Protein AF-A0A843GHA7-F1 (afdb_monomer)

Foldseek 3Di:
DQDLLLQVCVDPVVVVLLVVDDDPVQQPDFDVQLQVLQVPQPLADPVPVQLRDRGLLSLLVNLLVLLVCVVPPPPDDPNPVSSSLPSSCRSSNSNSLVVNVVVCPVPHDPPDPSNVSSVVSSVVSSVVNLVSDDPVVSVVSVVVVVVSVCPDDFAQVVVCVVVCVVVVDPPVNFDDDPRGTDDD

pLDDT: mean 89.92, std 9.17, range [53.03, 98.06]

Solvent-accessible surface area (backbone atoms only — not comparable to full-atom values): 10528 Å² total; per-residue (Å²): 133,78,60,59,26,65,67,38,40,85,37,74,65,21,51,50,54,49,67,69,50,80,60,83,69,58,39,74,35,78,37,67,68,60,34,50,54,40,70,70,25,79,71,36,49,74,88,51,62,93,61,56,41,50,25,44,53,45,43,24,52,44,58,55,47,52,46,51,38,66,74,71,40,91,82,56,59,71,33,49,56,30,36,82,69,40,74,88,40,29,66,61,49,29,40,12,49,51,54,41,51,51,53,46,60,74,76,46,58,91,86,36,73,66,53,49,50,52,54,53,40,51,53,54,50,38,52,56,43,54,69,70,41,57,71,68,59,40,50,52,44,49,54,50,54,48,51,75,70,43,87,50,103,49,44,51,53,72,79,44,44,68,50,38,72,67,65,82,40,56,75,86,78,52,50,71,56,99,61,20,43,63,87,130

Radius of gyration: 17.88 Å; Cα contacts (8 Å, |Δi|>4): 182; chains: 1; bounding box: 46×34×44 Å

Structure (mmCIF, N/CA/C/O backbone):
data_AF-A0A843GHA7-F1
#
_entry.id   AF-A0A843GHA7-F1
#
loop_
_atom_site.group_PDB
_atom_site.id
_atom_site.type_symbol
_atom_site.label_atom_id
_atom_site.label_alt_id
_atom_site.label_comp_id
_atom_site.label_asym_id
_atom_site.label_entity_id
_atom_site.label_seq_id
_atom_site.pdbx_PDB_ins_code
_atom_site.Cartn_x
_atom_site.Cartn_y
_atom_site.Cartn_z
_atom_site.occupancy
_atom_site.B_iso_or_equiv
_atom_site.auth_seq_id
_atom_site.auth_comp_id
_atom_site.auth_asym_id
_atom_site.auth_atom_id
_atom_site.pdbx_PDB_model_num
ATOM 1 N N . MET A 1 1 ? -12.492 6.639 -11.345 1.00 78.00 1 MET A N 1
ATOM 2 C CA . MET A 1 1 ? -12.959 6.162 -10.033 1.00 78.00 1 MET A CA 1
ATOM 3 C C . MET A 1 1 ? -11.843 5.309 -9.486 1.00 78.00 1 MET A C 1
ATOM 5 O O . MET A 1 1 ? -11.378 4.432 -10.205 1.00 78.00 1 MET A O 1
ATOM 9 N N . VAL A 1 2 ? -11.344 5.650 -8.306 1.00 88.81 2 VAL A N 1
ATOM 10 C CA . VAL A 1 2 ? -10.219 4.943 -7.693 1.00 88.81 2 VAL A CA 1
ATOM 11 C C . VAL A 1 2 ? -10.746 3.643 -7.106 1.00 88.81 2 VAL A C 1
ATOM 13 O O . VAL A 1 2 ? -11.749 3.659 -6.402 1.00 88.81 2 VAL A O 1
ATOM 16 N N . LEU A 1 3 ? -10.085 2.531 -7.414 1.00 93.25 3 LEU A N 1
ATOM 17 C CA . LEU A 1 3 ? -10.473 1.210 -6.925 1.00 93.25 3 LEU A CA 1
ATOM 18 C C . LEU A 1 3 ? -10.292 1.131 -5.401 1.00 93.25 3 LEU A C 1
ATOM 20 O O . LEU A 1 3 ? -9.283 1.605 -4.870 1.00 93.25 3 LEU A O 1
ATOM 24 N N . VAL A 1 4 ? -11.213 0.475 -4.695 1.00 94.50 4 VAL A N 1
ATOM 25 C CA . VAL A 1 4 ? -11.127 0.224 -3.245 1.00 94.50 4 VAL A CA 1
ATOM 26 C C . VAL A 1 4 ? -9.816 -0.472 -2.879 1.00 94.50 4 VAL A C 1
ATOM 28 O O . VAL A 1 4 ? -9.195 -0.154 -1.857 1.00 94.50 4 VAL A O 1
ATOM 31 N N . SER A 1 5 ? -9.342 -1.387 -3.727 1.00 95.94 5 SER A N 1
ATOM 32 C CA . SER A 1 5 ? -8.086 -2.116 -3.550 1.00 95.94 5 SER A CA 1
ATOM 33 C C . SER A 1 5 ? -6.845 -1.221 -3.510 1.00 95.94 5 SER A C 1
ATOM 35 O O . SER A 1 5 ? -5.823 -1.634 -2.959 1.00 95.94 5 SER A O 1
ATOM 37 N N . TYR A 1 6 ? -6.936 0.023 -3.996 1.00 96.94 6 TYR A N 1
ATOM 38 C CA . TYR A 1 6 ? -5.866 1.015 -3.883 1.00 96.94 6 TYR A CA 1
ATOM 39 C C . TYR A 1 6 ? -5.543 1.354 -2.423 1.00 96.94 6 TYR A C 1
ATOM 41 O O . TYR A 1 6 ? -4.380 1.561 -2.071 1.00 96.94 6 TYR A O 1
ATOM 49 N N . LEU A 1 7 ? -6.550 1.381 -1.547 1.00 96.12 7 LEU A N 1
ATOM 50 C CA . LEU A 1 7 ? -6.362 1.596 -0.109 1.00 96.12 7 LEU A CA 1
ATOM 51 C C . LEU A 1 7 ? -6.469 0.289 0.677 1.00 96.12 7 LEU A C 1
ATOM 53 O O . LEU A 1 7 ? -5.671 0.032 1.578 1.00 96.12 7 LEU A O 1
ATOM 57 N N . ASN A 1 8 ? -7.437 -0.554 0.327 1.00 95.00 8 ASN A N 1
ATOM 58 C CA . ASN A 1 8 ? -7.705 -1.812 1.002 1.00 95.00 8 ASN A CA 1
ATOM 59 C C . ASN A 1 8 ? -7.453 -3.001 0.064 1.00 95.00 8 ASN A C 1
ATOM 61 O O . ASN A 1 8 ? -8.407 -3.558 -0.489 1.00 95.00 8 ASN A O 1
ATOM 65 N N . PRO A 1 9 ? -6.198 -3.465 -0.083 1.00 95.75 9 PRO A N 1
ATOM 66 C CA . PRO A 1 9 ? -5.898 -4.616 -0.930 1.00 95.75 9 PRO A CA 1
ATOM 67 C C . PRO A 1 9 ? -6.576 -5.907 -0.438 1.00 95.75 9 PRO A C 1
ATOM 69 O O . PRO A 1 9 ? -6.706 -6.849 -1.206 1.00 95.75 9 PRO A O 1
ATOM 72 N N . LEU A 1 10 ? -7.058 -5.968 0.810 1.00 94.00 10 LEU A N 1
ATOM 73 C CA . LEU A 1 10 ? -7.781 -7.123 1.364 1.00 94.00 10 LEU A CA 1
ATOM 74 C C . LEU A 1 10 ? -9.288 -7.135 1.037 1.00 94.00 10 LEU A C 1
ATOM 76 O O . LEU A 1 10 ? -9.986 -8.082 1.419 1.00 94.00 10 LEU A O 1
ATOM 80 N N . SER A 1 11 ? -9.790 -6.097 0.361 1.00 93.44 11 SER A N 1
ATOM 81 C CA . SER A 1 11 ? -11.184 -5.972 -0.078 1.00 93.44 11 SER A CA 1
ATOM 82 C C . SER A 1 11 ? -11.618 -7.118 -0.996 1.00 93.44 11 SER A C 1
ATOM 84 O O . SER A 1 11 ? -10.802 -7.878 -1.529 1.00 93.44 11 SER A O 1
ATOM 86 N N . GLN A 1 12 ? -12.930 -7.262 -1.207 1.00 91.94 12 GLN A N 1
ATOM 87 C CA . GLN A 1 12 ? -13.436 -8.265 -2.144 1.00 91.94 12 GLN A CA 1
ATOM 88 C C . GLN A 1 12 ? -12.929 -8.018 -3.571 1.00 91.94 12 GLN A C 1
ATOM 90 O O . GLN A 1 12 ? -12.580 -8.979 -4.259 1.00 91.94 12 GLN A O 1
ATOM 95 N N . GLU A 1 13 ? -12.839 -6.752 -3.977 1.00 93.62 13 GLU A N 1
ATOM 96 C CA . GLU A 1 13 ? -12.211 -6.325 -5.225 1.00 93.62 13 GLU A CA 1
ATOM 97 C C . GLU A 1 13 ? -10.744 -6.764 -5.291 1.00 93.62 13 GLU A C 1
ATOM 99 O O . GLU A 1 13 ? -10.358 -7.471 -6.221 1.00 93.62 13 GLU A O 1
ATOM 104 N N . GLY A 1 14 ? -9.949 -6.468 -4.257 1.00 94.94 14 GLY A N 1
ATOM 105 C CA . GLY A 1 14 ? -8.541 -6.857 -4.219 1.00 94.94 14 GLY A CA 1
ATOM 106 C C . GLY A 1 14 ? -8.337 -8.372 -4.303 1.00 94.94 14 GLY A C 1
ATOM 107 O O . GLY A 1 14 ? -7.478 -8.859 -5.039 1.00 94.94 14 GLY A O 1
ATOM 108 N N . ARG A 1 15 ? -9.198 -9.154 -3.640 1.00 93.81 15 ARG A N 1
ATOM 109 C CA . ARG A 1 15 ? -9.206 -10.620 -3.772 1.00 93.81 15 ARG A CA 1
ATOM 110 C C . ARG A 1 15 ? -9.543 -11.086 -5.187 1.00 93.81 15 ARG A C 1
ATOM 112 O O . ARG A 1 15 ? -9.032 -12.120 -5.609 1.00 93.81 15 ARG A O 1
ATOM 119 N N . ASN A 1 16 ? -10.414 -10.379 -5.903 1.00 94.62 16 ASN A N 1
ATOM 120 C CA . ASN A 1 16 ? -10.754 -10.715 -7.284 1.00 94.62 16 ASN A CA 1
ATOM 121 C C . ASN A 1 16 ? -9.590 -10.416 -8.236 1.00 94.62 16 ASN A C 1
ATOM 123 O O . ASN A 1 16 ? -9.308 -11.258 -9.083 1.00 94.62 16 ASN A O 1
ATOM 127 N N . ILE A 1 17 ? -8.868 -9.308 -8.032 1.00 95.00 17 ILE A N 1
ATOM 128 C CA . ILE A 1 17 ? -7.633 -8.989 -8.769 1.00 95.00 17 ILE A CA 1
ATOM 129 C C . ILE A 1 17 ? -6.621 -10.130 -8.614 1.00 95.00 17 ILE A C 1
ATOM 131 O O . ILE A 1 17 ? -6.146 -10.679 -9.604 1.00 95.00 17 ILE A O 1
ATOM 135 N N . VAL A 1 18 ? -6.350 -10.568 -7.378 1.00 93.12 18 VAL A N 1
ATOM 136 C CA . VAL A 1 18 ? -5.388 -11.660 -7.136 1.00 93.12 18 VAL A CA 1
ATOM 137 C C . VAL A 1 18 ? -5.840 -12.992 -7.733 1.00 93.12 18 VAL A C 1
ATOM 139 O O . VAL A 1 18 ? -5.006 -13.752 -8.204 1.00 93.12 18 VAL A O 1
ATOM 142 N N . ARG A 1 19 ? -7.144 -13.292 -7.744 1.00 90.81 19 ARG A N 1
ATOM 143 C CA . ARG A 1 19 ? -7.676 -14.500 -8.406 1.00 90.81 19 ARG A CA 1
ATOM 144 C C . ARG A 1 19 ? -7.572 -14.448 -9.928 1.00 90.81 19 ARG A C 1
ATOM 146 O O . ARG A 1 19 ? -7.590 -15.503 -10.551 1.00 90.81 19 ARG A O 1
ATOM 153 N N . GLY A 1 20 ? -7.560 -13.246 -10.503 1.00 87.56 20 GLY A N 1
ATOM 154 C CA . GLY A 1 20 ? -7.351 -13.035 -11.932 1.00 87.56 20 GLY A CA 1
ATOM 155 C C . GLY A 1 20 ? -5.903 -13.273 -12.355 1.00 87.56 20 GLY A C 1
ATOM 156 O O . GLY A 1 20 ? -5.662 -13.565 -13.523 1.00 87.56 20 GLY A O 1
ATOM 157 N N . LEU A 1 21 ? -4.960 -13.201 -11.409 1.00 81.88 21 LEU A N 1
ATOM 158 C CA . LEU A 1 21 ? -3.583 -13.616 -11.630 1.00 81.88 21 LEU A CA 1
ATOM 159 C C . LEU A 1 21 ? -3.545 -15.131 -11.871 1.00 81.88 21 LEU A C 1
ATOM 161 O O . LEU A 1 21 ? -4.158 -15.889 -11.117 1.00 81.88 21 LEU A O 1
ATOM 165 N N . GLY A 1 22 ? -2.851 -15.566 -12.922 1.00 74.94 22 GLY A N 1
ATOM 166 C CA . GLY A 1 22 ? -2.756 -16.972 -13.285 1.00 74.94 22 GLY A CA 1
ATOM 167 C C . GLY A 1 22 ? -1.821 -17.750 -12.358 1.00 74.94 22 GLY A C 1
ATOM 168 O O . GLY A 1 22 ? -2.107 -17.977 -11.180 1.00 74.94 22 GLY A O 1
ATOM 169 N N . GLY A 1 23 ? -0.714 -18.240 -12.914 1.00 80.75 23 GLY A N 1
ATOM 170 C CA . GLY A 1 23 ? 0.267 -19.051 -12.188 1.00 80.75 23 GLY A CA 1
ATOM 171 C C . GLY A 1 23 ? 1.210 -18.244 -11.289 1.00 80.75 23 GLY A C 1
ATOM 172 O O . GLY A 1 23 ? 1.427 -17.049 -11.480 1.00 80.75 23 GLY A O 1
ATOM 173 N N . LEU A 1 24 ? 1.857 -18.920 -10.332 1.00 82.00 24 LEU A N 1
ATOM 174 C CA . LEU A 1 24 ? 2.938 -18.324 -9.529 1.00 82.00 24 LEU A CA 1
ATOM 175 C C . LEU A 1 24 ? 4.183 -18.023 -10.369 1.00 82.00 24 LEU A C 1
ATOM 177 O O . LEU A 1 24 ? 5.043 -17.270 -9.944 1.00 82.00 24 LEU A O 1
ATOM 181 N N . GLU A 1 25 ? 4.311 -18.611 -11.547 1.00 85.00 25 GLU A N 1
ATOM 182 C CA . GLU A 1 25 ? 5.410 -18.390 -12.479 1.00 85.00 25 GLU A CA 1
ATOM 183 C C . GLU A 1 25 ? 5.336 -16.990 -13.109 1.00 85.00 25 GLU A C 1
ATOM 185 O O . GLU A 1 25 ? 6.360 -16.381 -13.425 1.00 85.00 25 GLU A O 1
ATOM 190 N N . GLU A 1 26 ? 4.125 -16.442 -13.231 1.00 86.56 26 GLU A N 1
ATOM 191 C CA . GLU A 1 26 ? 3.871 -15.134 -13.837 1.00 86.56 26 GLU A CA 1
ATOM 192 C C . GLU A 1 26 ? 4.423 -13.988 -12.977 1.00 86.56 26 GLU A C 1
ATOM 194 O O . GLU A 1 26 ? 4.823 -12.961 -13.515 1.00 86.56 26 GLU A O 1
ATOM 199 N N . ILE A 1 27 ? 4.549 -14.166 -11.653 1.00 92.44 27 ILE A N 1
ATOM 200 C CA . ILE A 1 27 ? 5.034 -13.099 -10.754 1.00 92.44 27 ILE A CA 1
ATOM 201 C C . ILE A 1 27 ? 6.517 -12.763 -10.944 1.00 92.44 27 ILE A C 1
ATOM 203 O O . ILE A 1 27 ? 6.949 -11.683 -10.542 1.00 92.44 27 ILE A O 1
ATOM 207 N N . TYR A 1 28 ? 7.284 -13.692 -11.522 1.00 94.44 28 TYR A N 1
ATOM 208 C CA . TYR A 1 28 ? 8.706 -13.536 -11.843 1.00 94.44 28 TYR A CA 1
ATOM 209 C C . TYR A 1 28 ? 8.940 -13.134 -13.300 1.00 94.44 28 TYR A C 1
ATOM 211 O O . TYR A 1 28 ? 10.082 -12.917 -13.699 1.00 94.44 28 TYR A O 1
ATOM 219 N N . SER A 1 29 ? 7.882 -13.090 -14.107 1.00 93.81 29 SER A N 1
ATOM 220 C CA . SER A 1 29 ? 7.979 -12.701 -15.507 1.00 93.81 29 SER A CA 1
ATOM 221 C C . SER A 1 29 ? 7.997 -11.179 -15.620 1.00 93.81 29 SER A C 1
ATOM 223 O O . SER A 1 29 ? 7.335 -10.485 -14.843 1.00 93.81 29 SER A O 1
ATOM 225 N N . GLN A 1 30 ? 8.759 -10.670 -16.589 1.00 95.44 30 GLN A N 1
ATOM 226 C CA . GLN A 1 30 ? 8.750 -9.250 -16.927 1.00 95.44 30 GLN A CA 1
ATOM 227 C C . GLN A 1 30 ? 7.328 -8.822 -17.301 1.00 95.44 30 GLN A C 1
ATOM 229 O O . GLN A 1 30 ? 6.635 -9.529 -18.038 1.00 95.44 30 GLN A O 1
ATOM 234 N N . ASN A 1 31 ? 6.902 -7.676 -16.777 1.00 95.00 31 ASN A N 1
ATOM 235 C CA . ASN A 1 31 ? 5.571 -7.139 -16.992 1.00 95.00 31 ASN A CA 1
ATOM 236 C C . ASN A 1 31 ? 5.661 -5.745 -17.626 1.00 95.00 31 ASN A C 1
ATOM 238 O O . ASN A 1 31 ? 5.887 -4.748 -16.941 1.00 95.00 31 ASN A O 1
ATOM 242 N N . ASP A 1 32 ? 5.491 -5.694 -18.946 1.00 95.44 32 ASP A N 1
ATOM 243 C CA . ASP A 1 32 ? 5.651 -4.462 -19.723 1.00 95.44 32 ASP A CA 1
ATOM 244 C C . ASP A 1 32 ? 4.601 -3.400 -19.359 1.00 95.44 32 ASP A C 1
ATOM 246 O O . ASP A 1 32 ? 4.926 -2.216 -19.313 1.00 95.44 32 ASP A O 1
ATOM 250 N N . ASP A 1 33 ? 3.375 -3.811 -19.023 1.00 95.94 33 ASP A N 1
ATOM 251 C CA . ASP A 1 33 ? 2.298 -2.896 -18.623 1.00 95.94 33 ASP A CA 1
ATOM 252 C C . ASP A 1 33 ? 2.593 -2.239 -17.261 1.00 95.94 33 ASP A C 1
ATOM 254 O O . ASP A 1 33 ? 2.424 -1.029 -17.088 1.00 95.94 33 ASP A O 1
ATOM 258 N N . LEU A 1 34 ? 3.101 -3.012 -16.293 1.00 96.75 34 LEU A N 1
ATOM 259 C CA . LEU A 1 34 ? 3.608 -2.490 -15.020 1.00 96.75 34 LEU A CA 1
ATOM 260 C C . LEU A 1 34 ? 4.727 -1.471 -15.263 1.00 96.75 34 LEU A C 1
ATOM 262 O O . LEU A 1 34 ? 4.711 -0.377 -14.692 1.00 96.75 34 LEU A O 1
ATOM 266 N N . MET A 1 35 ? 5.700 -1.829 -16.101 1.00 96.31 35 MET A N 1
ATOM 267 C CA . MET A 1 35 ? 6.829 -0.956 -16.413 1.00 96.31 35 MET A CA 1
ATOM 268 C C . MET A 1 35 ? 6.365 0.341 -17.082 1.00 96.31 35 MET A C 1
ATOM 270 O O . MET A 1 35 ? 6.843 1.416 -16.714 1.00 96.31 35 MET A O 1
ATOM 274 N N . ASP A 1 36 ? 5.407 0.264 -18.006 1.00 96.88 36 ASP A N 1
ATOM 275 C CA . ASP A 1 36 ? 4.829 1.425 -18.680 1.00 96.88 36 ASP A CA 1
ATOM 276 C C . ASP A 1 36 ? 4.174 2.392 -17.682 1.00 96.88 36 ASP A C 1
ATOM 278 O O . ASP A 1 36 ? 4.477 3.589 -17.688 1.00 96.88 36 ASP A O 1
ATOM 282 N N . ILE A 1 37 ? 3.371 1.872 -16.746 1.00 97.44 37 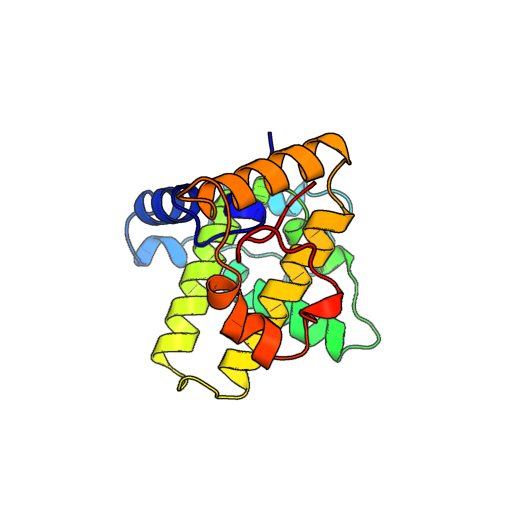ILE A N 1
ATOM 283 C CA . ILE A 1 37 ? 2.752 2.674 -15.678 1.00 97.44 37 ILE A CA 1
ATOM 284 C C . ILE A 1 37 ? 3.818 3.352 -14.813 1.00 97.44 37 ILE A C 1
ATOM 286 O O . ILE A 1 37 ? 3.695 4.537 -14.479 1.00 97.44 37 ILE A O 1
ATOM 290 N N . VAL A 1 38 ? 4.869 2.622 -14.432 1.00 96.75 38 VAL A N 1
ATOM 291 C CA . VAL A 1 38 ? 5.953 3.162 -13.604 1.00 96.75 38 VAL A CA 1
ATOM 292 C C . VAL A 1 38 ? 6.672 4.295 -14.333 1.00 96.75 38 VAL A C 1
ATOM 294 O O . VAL A 1 38 ? 6.784 5.392 -13.786 1.00 96.75 38 VAL A O 1
ATOM 297 N N . ILE A 1 39 ? 7.120 4.062 -15.567 1.00 94.81 39 ILE A N 1
ATOM 298 C CA . ILE A 1 39 ? 7.923 5.015 -16.347 1.00 94.81 39 ILE A CA 1
ATOM 299 C C . ILE A 1 39 ? 7.135 6.294 -16.651 1.00 94.81 39 ILE A C 1
ATOM 301 O O . ILE A 1 39 ? 7.704 7.387 -16.625 1.00 94.81 39 ILE A O 1
ATOM 305 N N . HIS A 1 40 ? 5.828 6.177 -16.889 1.00 95.88 40 HIS A N 1
ATOM 306 C CA . HIS A 1 40 ? 4.960 7.317 -17.182 1.00 95.88 40 HIS A CA 1
ATOM 307 C C . HIS A 1 40 ? 4.332 7.959 -15.937 1.00 95.88 40 HIS A C 1
ATOM 309 O O . HIS A 1 40 ? 3.587 8.937 -16.052 1.00 95.88 40 HIS A O 1
ATOM 315 N N . THR A 1 41 ? 4.650 7.476 -14.730 1.00 96.88 41 THR A N 1
ATOM 316 C CA . THR A 1 41 ? 4.194 8.123 -13.499 1.00 96.88 41 THR A CA 1
ATOM 317 C C . THR A 1 41 ? 4.823 9.510 -13.344 1.00 96.88 41 THR A C 1
ATOM 319 O O . THR A 1 41 ? 6.037 9.703 -13.435 1.00 96.88 41 THR A O 1
ATOM 322 N N . ASN A 1 42 ? 3.989 10.504 -13.031 1.00 93.75 42 ASN A N 1
ATOM 323 C CA . ASN A 1 42 ? 4.440 11.873 -12.816 1.00 93.75 42 ASN A CA 1
ATOM 324 C C . ASN A 1 42 ? 5.504 11.958 -11.706 1.00 93.75 42 ASN A C 1
ATOM 326 O O . ASN A 1 42 ? 5.287 11.501 -10.584 1.00 93.75 42 ASN A O 1
ATOM 330 N N . ARG A 1 43 ? 6.623 12.624 -12.017 1.00 92.94 43 ARG A N 1
ATOM 331 C CA . ARG A 1 43 ? 7.797 12.801 -11.143 1.00 92.94 43 ARG A CA 1
ATOM 332 C C . ARG A 1 43 ? 8.521 11.508 -10.769 1.00 92.94 43 ARG A C 1
ATOM 334 O O . ARG A 1 43 ? 9.349 11.562 -9.868 1.00 92.94 43 ARG A O 1
ATOM 341 N N . GLN A 1 44 ? 8.263 10.385 -11.436 1.00 95.06 44 GLN A N 1
ATOM 342 C CA . GLN A 1 44 ? 9.029 9.168 -11.198 1.00 95.06 44 GLN A CA 1
ATOM 343 C C . GLN A 1 44 ? 10.494 9.347 -11.619 1.00 95.06 44 GLN A C 1
ATOM 345 O O . GLN A 1 44 ? 10.790 9.785 -12.733 1.00 95.06 44 GLN A O 1
ATOM 350 N N . THR A 1 45 ? 11.428 8.974 -10.743 1.00 91.81 45 THR A N 1
ATOM 351 C CA . THR A 1 45 ? 12.840 8.838 -11.115 1.00 91.81 45 THR A CA 1
ATOM 352 C C . THR A 1 45 ? 13.022 7.552 -11.923 1.00 91.81 45 THR A C 1
ATOM 354 O O . THR A 1 45 ? 12.804 6.462 -11.401 1.00 91.81 45 THR A O 1
ATOM 357 N N . ILE A 1 46 ? 13.467 7.666 -13.177 1.00 87.12 46 ILE A N 1
ATOM 358 C CA . ILE A 1 46 ? 13.775 6.511 -14.050 1.00 87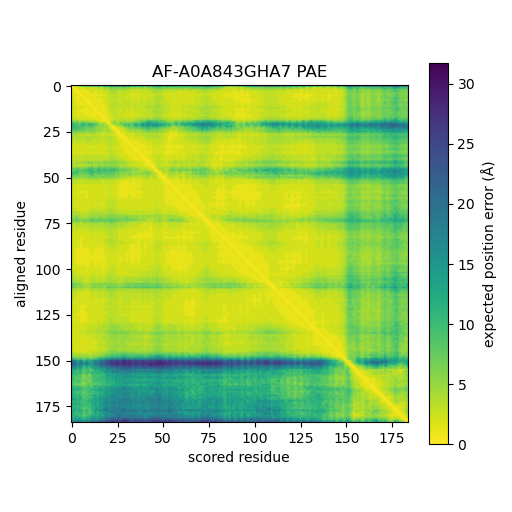.12 46 ILE A CA 1
ATOM 359 C C . ILE A 1 46 ? 15.279 6.215 -14.161 1.00 87.12 46 ILE A C 1
ATOM 361 O O . ILE A 1 46 ? 15.686 5.166 -14.651 1.00 87.12 46 ILE A O 1
ATOM 365 N N . SER A 1 47 ? 16.134 7.137 -13.712 1.00 86.06 47 SER A N 1
ATOM 366 C CA . SER A 1 47 ? 17.591 6.966 -13.769 1.00 86.06 47 SER A CA 1
ATOM 367 C C . SER A 1 47 ? 18.119 5.957 -12.747 1.00 86.06 47 SER A C 1
ATOM 369 O O . SER A 1 47 ? 19.216 5.437 -12.923 1.00 86.06 47 SER A O 1
ATOM 371 N N . ASN A 1 48 ? 17.360 5.693 -11.682 1.00 84.44 48 ASN A N 1
ATOM 372 C CA . ASN A 1 48 ? 17.693 4.699 -10.671 1.00 84.44 48 ASN A CA 1
ATOM 373 C C . ASN A 1 48 ? 16.991 3.375 -11.009 1.00 84.44 48 ASN A C 1
ATOM 375 O O . ASN A 1 48 ? 15.830 3.183 -10.667 1.00 84.44 48 ASN A O 1
ATOM 379 N N . GLN A 1 49 ? 17.682 2.471 -11.702 1.00 83.12 49 GLN A N 1
ATOM 380 C CA . GLN A 1 49 ? 17.100 1.194 -12.139 1.00 83.12 49 GLN A CA 1
ATOM 381 C C . GLN A 1 49 ? 16.836 0.224 -10.973 1.00 83.12 49 GLN A C 1
ATOM 383 O O . GLN A 1 49 ? 16.002 -0.659 -11.098 1.00 83.12 49 GLN A O 1
ATOM 388 N N . GLU A 1 50 ? 17.465 0.408 -9.804 1.00 85.12 50 GLU A N 1
ATOM 389 C CA . GLU A 1 50 ? 17.274 -0.493 -8.650 1.00 85.12 50 GLU A CA 1
ATOM 390 C C . GLU A 1 50 ? 15.879 -0.403 -8.003 1.00 85.12 50 GLU A C 1
ATOM 392 O O . GLU A 1 50 ? 15.499 -1.274 -7.211 1.00 85.12 50 GLU A O 1
ATOM 397 N N . VAL A 1 51 ? 15.143 0.673 -8.297 1.00 88.25 51 VAL A N 1
ATOM 398 C CA . VAL A 1 51 ? 13.814 0.976 -7.738 1.00 88.25 51 VAL A CA 1
ATOM 399 C C . VAL A 1 51 ? 12.700 0.917 -8.782 1.00 88.25 51 VAL A C 1
ATOM 401 O O . VAL A 1 51 ? 11.532 1.063 -8.420 1.00 88.25 51 VAL A O 1
ATOM 404 N N . VAL A 1 52 ? 13.040 0.694 -10.055 1.00 93.38 52 VAL A N 1
ATOM 405 C CA . VAL A 1 52 ? 12.075 0.476 -11.137 1.00 93.38 52 VAL A CA 1
ATOM 406 C C . VAL A 1 52 ? 11.758 -1.023 -11.170 1.00 93.38 52 VAL A C 1
ATOM 408 O O . VAL A 1 52 ? 12.653 -1.815 -11.447 1.00 93.38 52 VAL A O 1
ATOM 411 N N . PRO A 1 53 ? 10.532 -1.449 -10.819 1.00 96.44 53 PRO A N 1
ATOM 412 C CA . PRO A 1 53 ? 10.185 -2.861 -10.819 1.00 96.44 53 PRO A CA 1
ATOM 413 C C . PRO A 1 53 ? 9.921 -3.355 -12.245 1.00 96.44 53 PRO A C 1
ATOM 415 O O . PRO A 1 53 ? 9.120 -2.764 -12.966 1.00 96.44 53 PRO A O 1
ATOM 418 N N . GLU A 1 54 ? 10.560 -4.461 -12.622 1.00 96.12 54 GLU A N 1
ATOM 419 C CA . GLU A 1 54 ? 10.303 -5.158 -13.892 1.00 96.12 54 GLU A CA 1
ATOM 420 C C . GLU A 1 54 ? 9.293 -6.299 -13.708 1.00 96.12 54 GLU A C 1
ATOM 422 O O . GLU A 1 54 ? 8.579 -6.675 -14.637 1.00 96.12 54 GLU A O 1
ATOM 427 N N . THR A 1 55 ? 9.205 -6.837 -12.488 1.00 96.81 55 THR A N 1
ATOM 428 C CA . THR A 1 55 ? 8.317 -7.944 -12.121 1.00 96.81 55 THR A CA 1
ATOM 429 C C . THR A 1 55 ? 7.420 -7.587 -10.932 1.00 96.81 55 THR A C 1
ATOM 431 O O . THR A 1 55 ? 7.680 -6.651 -10.166 1.00 96.81 55 THR A O 1
ATOM 434 N N . LEU A 1 56 ? 6.366 -8.380 -10.711 1.00 96.81 56 LEU A N 1
ATOM 435 C CA . LEU A 1 56 ? 5.506 -8.244 -9.526 1.00 96.81 56 LEU A CA 1
ATOM 436 C C . LEU A 1 56 ? 6.266 -8.516 -8.218 1.00 96.81 56 LEU A C 1
ATOM 438 O O . LEU A 1 56 ? 5.943 -7.937 -7.177 1.00 96.81 56 LEU A O 1
ATOM 442 N N . VAL A 1 57 ? 7.288 -9.374 -8.261 1.00 96.56 57 VAL A N 1
ATOM 443 C CA . VAL A 1 57 ? 8.177 -9.628 -7.119 1.00 96.56 57 VAL A CA 1
ATOM 444 C C . VAL A 1 57 ? 9.033 -8.408 -6.811 1.00 96.56 57 VAL A C 1
ATOM 446 O O . VAL A 1 57 ? 9.152 -8.042 -5.639 1.00 96.56 57 VAL A O 1
ATOM 449 N N . ASP A 1 58 ? 9.568 -7.734 -7.829 1.00 97.38 58 ASP A N 1
ATOM 450 C CA . ASP A 1 58 ? 10.316 -6.491 -7.627 1.00 97.38 58 ASP A CA 1
ATOM 451 C C . ASP A 1 58 ? 9.421 -5.416 -7.019 1.00 97.38 58 ASP A C 1
ATOM 453 O O . ASP A 1 58 ? 9.814 -4.761 -6.053 1.00 97.38 58 ASP A O 1
ATOM 457 N N . LEU A 1 59 ? 8.182 -5.290 -7.510 1.00 97.88 59 LEU A N 1
ATOM 458 C CA . LEU A 1 59 ? 7.202 -4.364 -6.947 1.00 97.88 59 LEU A CA 1
ATOM 459 C C . LEU A 1 59 ? 6.928 -4.683 -5.469 1.00 97.88 59 LEU A C 1
ATOM 461 O O . LEU A 1 59 ? 6.960 -3.785 -4.626 1.00 97.88 59 LEU A O 1
ATOM 465 N N . ALA A 1 60 ? 6.738 -5.961 -5.122 1.00 97.31 60 ALA A N 1
ATOM 466 C CA . ALA A 1 60 ? 6.533 -6.409 -3.743 1.00 97.31 60 ALA A CA 1
ATOM 467 C C . ALA A 1 60 ? 7.728 -6.080 -2.834 1.00 97.31 60 ALA A C 1
ATOM 469 O O . ALA A 1 60 ? 7.545 -5.609 -1.709 1.00 97.31 60 ALA A O 1
ATOM 470 N N . ILE A 1 61 ? 8.956 -6.276 -3.318 1.00 97.12 61 ILE A N 1
ATOM 471 C CA . ILE A 1 61 ? 10.179 -5.897 -2.601 1.00 97.12 61 ILE A CA 1
ATOM 472 C C . ILE A 1 61 ? 10.256 -4.373 -2.446 1.00 97.12 61 ILE A C 1
ATOM 474 O O . ILE A 1 61 ? 10.570 -3.868 -1.365 1.00 97.12 61 ILE A O 1
ATOM 478 N N . ASN A 1 62 ? 9.926 -3.620 -3.492 1.00 97.75 62 ASN A N 1
ATOM 479 C CA . ASN A 1 62 ? 9.976 -2.166 -3.463 1.00 97.75 62 ASN A CA 1
ATOM 480 C C . ASN A 1 62 ? 8.984 -1.570 -2.456 1.00 97.75 62 ASN A C 1
ATOM 482 O O . ASN A 1 62 ? 9.305 -0.549 -1.850 1.00 97.75 62 ASN A O 1
ATO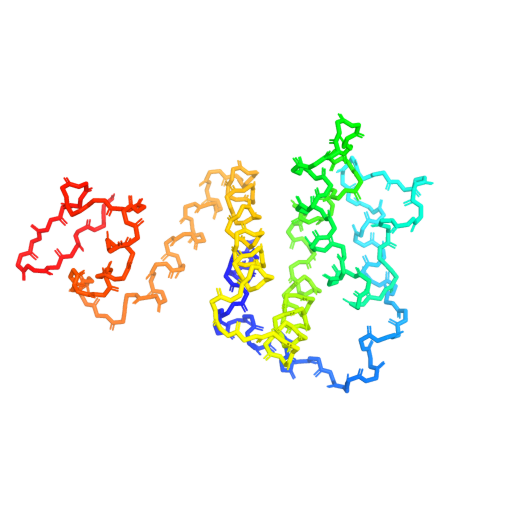M 486 N N . ARG A 1 63 ? 7.849 -2.231 -2.171 1.00 97.38 63 ARG A N 1
ATOM 487 C CA . ARG A 1 63 ? 6.906 -1.792 -1.120 1.00 97.38 63 ARG A CA 1
ATOM 488 C C . ARG A 1 63 ? 7.587 -1.677 0.240 1.00 97.38 63 ARG A C 1
ATOM 490 O O . ARG A 1 63 ? 7.417 -0.680 0.942 1.00 97.38 63 ARG A O 1
ATOM 497 N N . ILE A 1 64 ? 8.380 -2.685 0.613 1.00 96.50 64 ILE A N 1
ATOM 498 C CA . ILE A 1 64 ? 9.068 -2.681 1.907 1.00 96.50 64 ILE A CA 1
ATOM 499 C C . ILE A 1 64 ? 10.321 -1.806 1.879 1.00 96.50 64 ILE A C 1
ATOM 501 O O . ILE A 1 64 ? 10.592 -1.112 2.862 1.00 96.50 64 ILE A O 1
ATOM 505 N N . LYS A 1 65 ? 11.052 -1.779 0.751 1.00 96.12 65 LYS A N 1
ATOM 506 C CA . LYS A 1 65 ? 12.197 -0.874 0.572 1.00 96.12 65 LYS A CA 1
ATOM 507 C C . LYS A 1 65 ? 11.771 0.581 0.725 1.00 96.12 65 LYS A C 1
ATOM 509 O O . LYS A 1 65 ? 12.401 1.290 1.496 1.00 96.12 65 LYS A O 1
ATOM 514 N N . TRP A 1 66 ? 10.671 0.998 0.095 1.00 97.06 66 TRP A N 1
ATOM 515 C CA . TRP A 1 66 ? 10.119 2.348 0.230 1.00 97.06 66 TRP A CA 1
ATOM 516 C C . TRP A 1 66 ? 9.985 2.765 1.698 1.00 97.06 66 TRP A C 1
ATOM 518 O O . TRP A 1 66 ? 10.458 3.831 2.092 1.00 97.06 66 TRP A O 1
ATOM 528 N N . TYR A 1 67 ? 9.394 1.904 2.530 1.00 97.00 67 TYR A N 1
ATOM 529 C CA . TYR A 1 67 ? 9.213 2.194 3.949 1.00 97.00 67 TYR A CA 1
ATOM 530 C C . TYR A 1 67 ? 10.544 2.246 4.714 1.00 97.00 67 TYR A C 1
ATOM 532 O O . TYR A 1 67 ? 10.758 3.141 5.535 1.00 97.00 67 TYR A O 1
ATOM 540 N N . ILE A 1 68 ? 11.447 1.295 4.455 1.00 95.62 68 ILE A N 1
ATOM 541 C CA . ILE A 1 68 ? 12.758 1.220 5.117 1.00 95.62 68 ILE A CA 1
ATOM 542 C C . ILE A 1 68 ? 13.621 2.432 4.755 1.00 95.62 68 ILE A C 1
ATOM 544 O O . ILE A 1 68 ? 14.179 3.059 5.658 1.00 95.62 68 ILE A O 1
ATOM 548 N N . GLU A 1 69 ? 13.701 2.773 3.472 1.00 95.31 69 GLU A N 1
ATOM 549 C CA . GLU A 1 69 ? 14.459 3.913 2.962 1.00 95.31 69 GLU A CA 1
ATOM 550 C C . GLU A 1 69 ? 13.895 5.219 3.517 1.00 95.31 69 GLU A C 1
ATOM 552 O O . GLU A 1 69 ? 14.628 5.982 4.139 1.00 95.31 69 GLU A O 1
ATOM 557 N N . ARG A 1 70 ? 12.577 5.438 3.435 1.00 94.56 70 ARG A N 1
ATOM 558 C CA . ARG A 1 70 ? 11.942 6.644 3.988 1.00 94.56 70 ARG A CA 1
ATOM 559 C C . ARG A 1 70 ? 12.227 6.843 5.478 1.00 94.56 70 ARG A C 1
ATOM 561 O O . ARG A 1 70 ? 12.350 7.976 5.934 1.00 94.56 70 ARG A O 1
ATOM 568 N N . LYS A 1 71 ? 12.284 5.758 6.256 1.00 93.88 71 LYS A N 1
ATOM 569 C CA . LYS A 1 71 ? 12.474 5.820 7.714 1.00 93.88 71 LYS A CA 1
ATOM 570 C C . LYS A 1 71 ? 13.934 6.010 8.123 1.00 93.88 71 LYS A C 1
ATOM 572 O O . LYS A 1 71 ? 14.185 6.609 9.167 1.00 93.88 71 LYS A O 1
ATOM 577 N N . ASN A 1 72 ? 14.878 5.467 7.354 1.00 93.75 72 ASN A N 1
ATOM 578 C CA . ASN A 1 72 ? 16.269 5.327 7.794 1.00 93.75 72 ASN A CA 1
ATOM 579 C C . ASN A 1 72 ? 17.286 6.070 6.916 1.00 93.75 72 ASN A C 1
ATOM 581 O O . ASN A 1 72 ? 18.383 6.361 7.395 1.00 93.75 72 ASN A O 1
ATOM 585 N N . ASN A 1 73 ? 16.951 6.384 5.664 1.00 93.81 73 ASN A N 1
ATOM 586 C CA . ASN A 1 73 ? 17.845 7.047 4.724 1.00 93.81 73 ASN A CA 1
ATOM 587 C C . ASN A 1 73 ? 17.602 8.565 4.715 1.00 93.81 73 ASN A C 1
ATOM 589 O O . ASN A 1 73 ? 16.501 9.039 4.439 1.00 93.81 73 ASN A O 1
ATOM 593 N N . LYS A 1 74 ? 18.650 9.339 5.015 1.00 93.12 74 LYS A N 1
ATOM 594 C CA . LYS A 1 74 ? 18.596 10.811 5.027 1.00 93.12 74 LYS A CA 1
ATOM 595 C C . LYS A 1 74 ? 18.497 11.407 3.626 1.00 93.12 74 LYS A C 1
ATOM 597 O O . LYS A 1 74 ? 17.940 12.489 3.478 1.00 93.12 74 LYS A O 1
ATOM 602 N N . ASP A 1 75 ? 19.007 10.686 2.635 1.00 92.69 75 ASP A N 1
ATOM 603 C CA . ASP A 1 75 ? 19.027 11.079 1.229 1.00 92.69 75 ASP A CA 1
ATOM 604 C C . ASP A 1 75 ? 17.862 10.434 0.457 1.00 92.69 75 ASP A C 1
ATOM 606 O O . ASP A 1 75 ? 17.902 10.316 -0.767 1.00 92.69 75 ASP A O 1
ATOM 610 N N . PHE A 1 76 ? 16.818 9.989 1.171 1.00 93.81 76 PHE A N 1
ATOM 611 C CA . PHE A 1 76 ? 15.627 9.396 0.572 1.00 93.81 76 PHE A CA 1
ATOM 612 C C . PHE A 1 76 ? 15.005 10.342 -0.458 1.00 93.81 76 PHE A C 1
ATOM 614 O O . PHE A 1 76 ? 14.588 11.456 -0.129 1.00 93.81 76 PHE A O 1
ATOM 621 N N . ASN A 1 77 ? 14.886 9.862 -1.695 1.00 93.88 77 ASN A N 1
ATOM 622 C CA . ASN A 1 77 ? 14.206 10.569 -2.765 1.00 93.88 77 ASN A CA 1
ATOM 623 C C . ASN A 1 77 ? 12.771 10.033 -2.926 1.00 93.88 77 ASN A C 1
ATOM 625 O O . ASN A 1 77 ? 12.592 8.916 -3.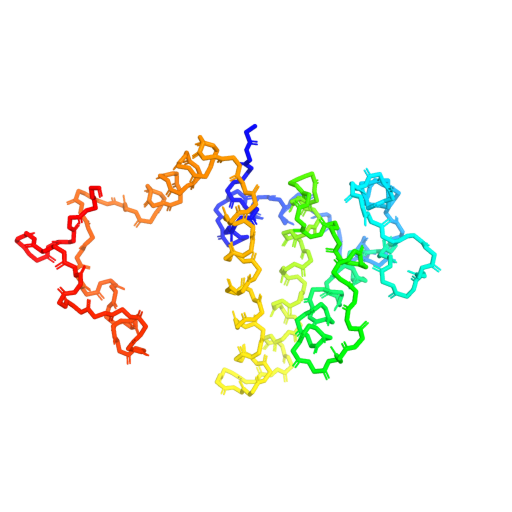411 1.00 93.88 77 ASN A O 1
ATOM 629 N N . PRO A 1 78 ? 11.722 10.810 -2.593 1.00 92.81 78 PRO A N 1
ATOM 630 C CA . PRO A 1 78 ? 10.336 10.364 -2.753 1.00 92.81 78 PRO A CA 1
ATOM 631 C C . PRO A 1 78 ? 9.957 10.024 -4.200 1.00 92.81 78 PRO A C 1
ATOM 633 O O . PRO A 1 78 ? 9.042 9.233 -4.422 1.00 92.81 78 PRO A O 1
ATOM 636 N N . ASN A 1 79 ? 10.655 10.618 -5.171 1.00 95.50 79 ASN A N 1
ATOM 637 C CA . ASN A 1 79 ? 10.420 10.407 -6.597 1.00 95.50 79 ASN A CA 1
ATOM 638 C C . ASN A 1 79 ? 10.825 9.003 -7.068 1.00 95.50 79 ASN A C 1
ATOM 640 O O . ASN A 1 79 ? 10.323 8.540 -8.086 1.00 95.50 79 ASN A O 1
ATOM 644 N N . ASP A 1 80 ? 11.685 8.304 -6.325 1.00 96.12 80 ASP A N 1
ATOM 645 C CA . ASP A 1 80 ? 12.117 6.938 -6.650 1.00 96.12 80 ASP A CA 1
ATOM 646 C C . ASP A 1 80 ? 10.974 5.921 -6.515 1.00 96.12 80 ASP A C 1
ATOM 648 O O . ASP A 1 80 ? 10.990 4.874 -7.155 1.00 96.12 80 ASP A O 1
ATOM 652 N N . TYR A 1 81 ? 9.947 6.263 -5.737 1.00 97.00 81 TYR A N 1
ATOM 653 C CA . TYR A 1 81 ? 8.794 5.415 -5.442 1.00 97.00 81 TYR A CA 1
ATOM 654 C C . TYR A 1 81 ? 7.466 6.126 -5.745 1.00 97.00 81 TYR A C 1
ATOM 656 O O . TYR A 1 81 ? 6.435 5.819 -5.141 1.00 97.00 81 TYR A O 1
ATOM 664 N N . ALA A 1 82 ? 7.477 7.120 -6.641 1.00 96.94 82 ALA A N 1
ATOM 665 C CA . ALA A 1 82 ? 6.294 7.920 -6.953 1.00 96.94 82 ALA A CA 1
ATOM 666 C C . ALA A 1 82 ? 5.147 7.062 -7.513 1.00 96.94 82 ALA A C 1
ATOM 668 O O . ALA A 1 82 ? 3.985 7.347 -7.215 1.00 96.94 82 ALA A O 1
ATOM 669 N N . TYR A 1 83 ? 5.471 5.983 -8.239 1.00 97.31 83 TYR A N 1
ATOM 670 C CA . TYR A 1 83 ? 4.506 5.019 -8.786 1.00 97.31 83 TYR A CA 1
ATOM 671 C C . TYR A 1 83 ? 3.585 4.391 -7.740 1.00 97.31 83 TYR A C 1
ATOM 673 O O . TYR A 1 83 ? 2.438 4.112 -8.067 1.00 97.31 83 TYR A O 1
ATOM 681 N N . PHE A 1 84 ? 3.990 4.252 -6.470 1.00 97.50 84 PHE A N 1
ATOM 682 C CA . PHE A 1 84 ? 3.077 3.746 -5.432 1.00 97.50 84 PHE A CA 1
ATOM 683 C C . PHE A 1 84 ? 1.889 4.672 -5.158 1.00 97.50 84 PHE A C 1
ATOM 685 O O . PHE A 1 84 ? 0.939 4.262 -4.490 1.00 97.50 84 PHE A O 1
ATOM 692 N N . PHE A 1 85 ? 1.937 5.907 -5.649 1.00 96.25 85 PHE A N 1
ATOM 693 C CA . PHE A 1 85 ? 0.897 6.912 -5.467 1.00 96.25 85 PHE A CA 1
ATOM 694 C C . PHE A 1 85 ? 0.201 7.301 -6.773 1.00 96.25 85 PHE A C 1
ATOM 696 O O . PHE A 1 85 ? -0.527 8.293 -6.799 1.00 96.25 85 PHE A O 1
ATOM 703 N N . ASN A 1 86 ? 0.466 6.554 -7.841 1.00 95.81 86 ASN A N 1
ATOM 704 C CA . ASN A 1 86 ? -0.308 6.575 -9.067 1.00 95.81 86 ASN A CA 1
ATOM 705 C C . ASN A 1 86 ? -1.410 5.519 -8.931 1.00 95.81 86 ASN A C 1
ATOM 707 O O . ASN A 1 86 ? -1.100 4.351 -8.727 1.00 95.81 86 ASN A O 1
ATOM 711 N N . ASP A 1 87 ? -2.677 5.902 -9.024 1.00 95.12 87 ASP A N 1
ATOM 712 C CA . ASP A 1 87 ? -3.813 4.983 -8.893 1.00 95.12 87 ASP A CA 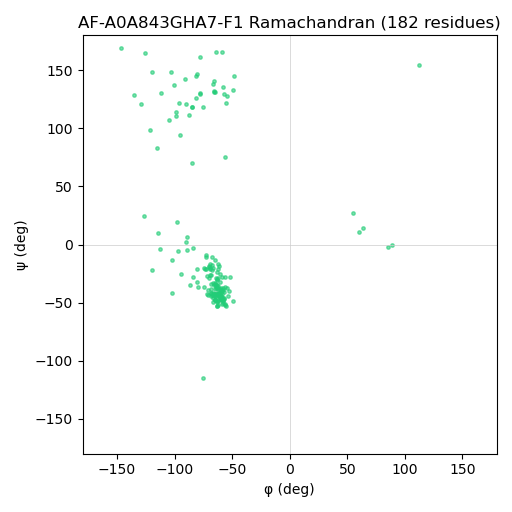1
ATOM 713 C C . ASP A 1 87 ? -3.842 3.913 -9.996 1.00 95.12 87 ASP A C 1
ATOM 715 O O . ASP A 1 87 ? -4.329 2.807 -9.765 1.00 95.12 87 ASP A O 1
ATOM 719 N N . MET A 1 88 ? -3.223 4.166 -11.152 1.00 96.31 88 MET A N 1
ATOM 720 C CA . MET A 1 88 ? -3.085 3.164 -12.216 1.00 96.31 88 MET A CA 1
ATOM 721 C C . MET A 1 88 ? -2.264 1.934 -11.795 1.00 96.31 88 MET A C 1
ATOM 723 O O . MET A 1 88 ? -2.428 0.866 -12.373 1.00 96.31 88 MET A O 1
ATOM 727 N N . ILE A 1 89 ? -1.416 2.034 -10.761 1.00 97.12 89 ILE A N 1
ATOM 728 C CA . ILE A 1 89 ? -0.621 0.895 -10.267 1.00 97.12 89 ILE A CA 1
ATOM 729 C C . ILE A 1 89 ? -1.467 -0.145 -9.517 1.00 97.12 89 ILE A C 1
ATOM 731 O O . ILE A 1 89 ? -0.961 -1.211 -9.168 1.00 97.12 89 ILE A O 1
ATOM 735 N N . THR A 1 90 ? -2.725 0.180 -9.199 1.00 97.31 90 THR A N 1
ATOM 736 C CA . THR A 1 90 ? -3.512 -0.500 -8.164 1.00 97.31 90 THR A CA 1
ATOM 737 C C . THR A 1 90 ? -3.579 -2.011 -8.334 1.00 97.31 90 THR A C 1
ATOM 739 O O . THR A 1 90 ? -3.407 -2.730 -7.349 1.00 97.31 90 THR A O 1
ATOM 742 N N . GLU A 1 91 ? -3.811 -2.509 -9.547 1.00 96.19 91 GLU A N 1
ATOM 743 C CA . GLU A 1 91 ? -3.931 -3.950 -9.780 1.00 96.19 91 GLU A CA 1
ATOM 744 C C . GLU A 1 91 ? -2.623 -4.678 -9.445 1.00 96.19 91 GLU A C 1
ATOM 746 O O . GLU A 1 91 ? -2.600 -5.572 -8.594 1.00 96.19 91 GLU A O 1
ATOM 751 N N . TYR A 1 92 ? -1.510 -4.219 -10.019 1.00 97.19 92 TYR A N 1
ATOM 752 C CA . TYR A 1 92 ? -0.174 -4.765 -9.771 1.00 97.19 92 TYR A CA 1
ATOM 753 C C . TYR A 1 92 ? 0.229 -4.655 -8.302 1.00 97.19 92 TYR A C 1
ATOM 755 O O . TYR A 1 92 ? 0.746 -5.600 -7.706 1.00 97.19 92 TYR A O 1
ATOM 763 N N . ASP A 1 93 ? -0.044 -3.507 -7.691 1.00 97.94 93 ASP A N 1
ATOM 764 C CA . ASP A 1 93 ? 0.296 -3.232 -6.305 1.00 97.94 93 ASP A CA 1
ATOM 765 C C . ASP A 1 93 ? -0.513 -4.071 -5.310 1.00 97.94 93 ASP A C 1
ATOM 767 O O . ASP A 1 93 ? 0.007 -4.502 -4.277 1.00 97.94 93 ASP A O 1
ATOM 771 N N . THR A 1 94 ? -1.769 -4.366 -5.646 1.00 97.69 94 THR A N 1
ATOM 772 C CA . THR A 1 94 ? -2.625 -5.275 -4.879 1.00 97.69 94 THR A CA 1
ATOM 773 C C . THR A 1 94 ? -2.053 -6.687 -4.886 1.00 97.69 94 THR A C 1
ATOM 775 O O . THR A 1 94 ? -1.997 -7.343 -3.841 1.00 97.69 94 THR A O 1
ATOM 778 N N . VAL A 1 95 ? -1.577 -7.159 -6.039 1.00 96.88 95 VAL A N 1
ATOM 779 C CA . VAL A 1 95 ? -0.914 -8.464 -6.137 1.00 96.88 95 VAL A CA 1
ATOM 780 C C . VAL A 1 95 ? 0.410 -8.450 -5.371 1.00 96.88 95 VAL A C 1
ATOM 782 O O . VAL A 1 95 ? 0.660 -9.341 -4.558 1.00 96.88 95 VAL A O 1
ATOM 785 N N . ALA A 1 96 ? 1.220 -7.405 -5.543 1.00 97.44 96 ALA A N 1
ATOM 786 C CA . ALA A 1 96 ? 2.485 -7.227 -4.837 1.00 97.44 96 ALA A CA 1
ATOM 787 C C . ALA A 1 96 ? 2.310 -7.218 -3.308 1.00 97.44 96 ALA A C 1
ATOM 789 O O . ALA A 1 96 ? 3.099 -7.830 -2.582 1.00 97.44 96 ALA A O 1
ATOM 790 N N . PHE A 1 97 ? 1.245 -6.587 -2.802 1.00 98.06 97 PHE A N 1
ATOM 791 C CA . PHE A 1 97 ? 0.870 -6.655 -1.392 1.00 98.06 97 PHE A CA 1
ATOM 792 C C . PHE A 1 97 ? 0.637 -8.100 -0.936 1.00 98.06 97 PHE A C 1
ATOM 794 O O . PHE A 1 97 ? 1.173 -8.497 0.098 1.00 98.06 97 PHE A O 1
ATOM 801 N N . HIS A 1 98 ? -0.122 -8.898 -1.692 1.00 96.62 98 HIS A N 1
ATOM 802 C CA . HIS A 1 98 ? -0.415 -10.284 -1.319 1.00 96.62 98 HIS A CA 1
ATOM 803 C C . HIS A 1 98 ? 0.816 -11.186 -1.395 1.00 96.62 98 HIS A C 1
ATOM 805 O O . HIS A 1 98 ? 1.001 -12.010 -0.500 1.00 96.62 98 HIS A O 1
ATOM 811 N N . ILE A 1 99 ? 1.682 -11.003 -2.398 1.00 95.62 99 ILE A N 1
ATOM 812 C CA . ILE A 1 99 ? 2.974 -11.700 -2.488 1.00 95.62 99 ILE A CA 1
ATOM 813 C C . ILE A 1 99 ? 3.787 -11.428 -1.220 1.00 95.62 99 ILE A C 1
ATOM 815 O O . ILE A 1 99 ? 4.227 -12.361 -0.541 1.00 95.62 99 ILE A O 1
ATOM 819 N N . LEU A 1 100 ? 3.939 -10.151 -0.855 1.00 96.38 100 LEU A N 1
ATOM 820 C CA . LEU A 1 100 ? 4.697 -9.758 0.328 1.00 96.38 100 LEU A CA 1
ATOM 821 C C . LEU A 1 100 ? 4.050 -10.284 1.617 1.00 96.38 100 LEU A C 1
ATOM 823 O O . LEU A 1 100 ? 4.746 -10.836 2.468 1.00 96.38 100 LEU A O 1
ATOM 827 N N . ALA A 1 101 ? 2.727 -10.171 1.753 1.00 96.06 101 ALA A N 1
ATOM 828 C CA . ALA A 1 101 ? 1.986 -10.665 2.910 1.00 96.06 101 ALA A CA 1
ATOM 829 C C . ALA A 1 101 ? 2.179 -12.177 3.103 1.00 96.06 101 ALA A C 1
ATOM 831 O O . ALA A 1 101 ? 2.460 -12.626 4.215 1.00 96.06 101 ALA A O 1
ATOM 832 N N . GLN A 1 102 ? 2.081 -12.958 2.023 1.00 93.69 102 GLN A N 1
ATOM 833 C CA . GLN A 1 102 ? 2.296 -14.404 2.053 1.00 93.69 102 GLN A CA 1
ATOM 834 C C . GLN A 1 102 ? 3.745 -14.751 2.406 1.00 93.69 102 GLN A C 1
ATOM 836 O O . GLN A 1 102 ? 3.975 -15.612 3.257 1.00 93.69 102 GLN A O 1
ATOM 841 N N . ALA A 1 103 ? 4.723 -14.058 1.817 1.00 94.81 103 ALA A N 1
ATOM 842 C CA . ALA A 1 103 ? 6.136 -14.267 2.123 1.00 94.81 103 ALA A CA 1
ATOM 843 C C . ALA A 1 103 ? 6.447 -13.980 3.603 1.00 94.81 103 ALA A C 1
ATOM 845 O O . ALA A 1 103 ? 7.125 -14.771 4.265 1.00 94.81 103 ALA A O 1
ATOM 846 N N . ILE A 1 104 ? 5.904 -12.884 4.146 1.00 96.25 104 ILE A N 1
ATOM 847 C CA . ILE A 1 104 ? 6.058 -12.519 5.556 1.00 96.25 104 ILE A CA 1
ATOM 848 C C . ILE A 1 104 ? 5.385 -13.552 6.465 1.00 96.25 104 ILE A C 1
ATOM 850 O O . ILE A 1 104 ? 6.012 -14.012 7.417 1.00 96.25 104 ILE A O 1
ATOM 854 N N . ALA A 1 105 ? 4.148 -13.953 6.162 1.00 93.69 105 ALA A N 1
ATOM 855 C CA . ALA A 1 105 ? 3.404 -14.929 6.958 1.00 93.69 105 ALA A CA 1
ATOM 856 C C . ALA A 1 105 ? 4.049 -16.325 6.952 1.00 93.69 105 ALA A C 1
ATOM 858 O O . ALA A 1 105 ? 3.987 -17.037 7.951 1.00 93.69 105 ALA A O 1
ATOM 859 N N . ASN A 1 106 ? 4.686 -16.716 5.845 1.00 95.69 106 ASN A N 1
ATOM 860 C CA . ASN A 1 106 ? 5.397 -17.988 5.739 1.00 95.69 106 ASN A CA 1
ATOM 861 C C . ASN A 1 106 ? 6.702 -17.982 6.557 1.00 95.69 106 ASN A C 1
ATOM 863 O O . ASN A 1 106 ? 7.016 -18.948 7.252 1.00 95.69 106 ASN A O 1
ATOM 867 N N . LYS A 1 107 ? 7.461 -16.880 6.4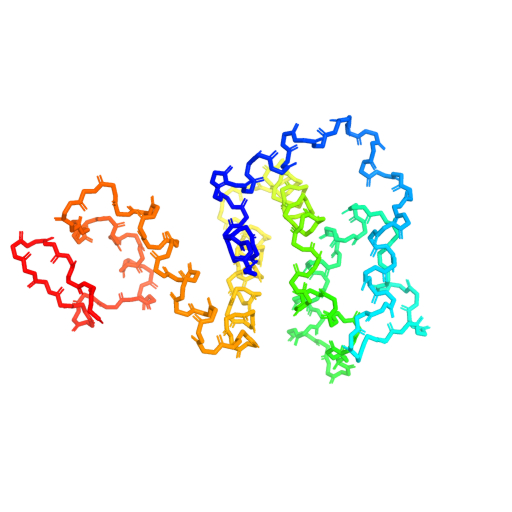96 1.00 96.50 107 LYS A N 1
ATOM 868 C CA . LYS A 1 107 ? 8.805 -16.789 7.084 1.00 96.50 107 LYS A CA 1
ATOM 869 C C . LYS A 1 107 ? 8.801 -16.385 8.562 1.00 96.50 107 LYS A C 1
ATOM 871 O O . LYS A 1 107 ? 9.672 -16.820 9.317 1.00 96.50 107 LYS A O 1
ATOM 876 N N . PHE A 1 108 ? 7.866 -15.533 8.976 1.00 95.81 108 PHE A N 1
ATOM 877 C CA . PHE A 1 108 ? 7.886 -14.867 10.277 1.00 95.81 108 PHE A CA 1
ATOM 878 C C . PHE A 1 108 ? 6.657 -15.204 11.120 1.00 95.81 108 PHE A C 1
ATOM 880 O O . PHE A 1 108 ? 5.559 -15.434 10.623 1.00 95.81 108 PHE A O 1
ATOM 887 N N . ARG A 1 109 ? 6.842 -15.222 12.444 1.00 92.62 109 ARG A N 1
ATOM 888 C CA . ARG A 1 109 ? 5.756 -15.510 13.388 1.00 92.62 109 ARG A CA 1
ATOM 889 C C . ARG A 1 109 ? 4.894 -14.266 13.626 1.00 92.62 109 ARG A C 1
ATOM 891 O O . ARG A 1 109 ? 5.449 -13.167 13.705 1.00 92.62 109 ARG A O 1
ATOM 898 N N . PRO A 1 110 ? 3.577 -14.421 13.858 1.00 90.25 110 PRO A N 1
ATOM 899 C CA . PRO A 1 110 ? 2.731 -13.321 14.308 1.00 90.25 110 PRO A CA 1
ATOM 900 C C . PRO A 1 110 ? 3.345 -12.584 15.507 1.00 90.25 110 PRO A C 1
ATOM 902 O O . PRO A 1 110 ? 3.821 -13.205 16.458 1.00 90.25 110 PRO A O 1
ATOM 905 N N . GLY A 1 111 ? 3.362 -11.252 15.446 1.00 87.12 111 GLY A N 1
ATOM 906 C CA . GLY A 1 111 ? 3.931 -10.394 16.490 1.00 87.12 111 GLY A CA 1
ATOM 907 C C . GLY A 1 111 ? 5.443 -10.141 16.398 1.00 87.12 111 GLY A C 1
ATOM 908 O O . GLY A 1 111 ? 5.956 -9.357 17.204 1.00 87.12 111 GLY A O 1
ATOM 909 N N . SER A 1 112 ? 6.151 -10.736 15.428 1.00 94.88 112 SER A N 1
ATOM 910 C CA . SER A 1 112 ? 7.563 -10.424 15.176 1.00 94.88 112 SER A CA 1
ATOM 911 C C . SER A 1 112 ? 7.765 -8.969 14.732 1.00 94.88 112 SER A C 1
ATOM 913 O O . SER A 1 112 ? 6.820 -8.262 14.364 1.00 94.88 112 SER A O 1
ATOM 915 N N . ARG A 1 113 ? 9.019 -8.501 14.765 1.00 93.88 113 ARG A N 1
ATOM 916 C CA . ARG A 1 113 ? 9.371 -7.146 14.316 1.00 93.88 113 ARG A CA 1
ATOM 917 C C . ARG A 1 113 ? 9.068 -6.954 12.829 1.00 93.88 113 ARG A C 1
ATOM 919 O O . ARG A 1 113 ? 8.615 -5.886 12.446 1.00 93.88 113 ARG A O 1
ATOM 926 N N . GLU A 1 114 ? 9.298 -7.977 12.019 1.00 95.19 114 GLU A N 1
ATOM 927 C CA . GLU A 1 114 ? 9.094 -7.971 10.571 1.00 95.19 114 GLU A CA 1
ATOM 928 C C . GLU A 1 114 ? 7.608 -7.890 10.221 1.00 95.19 114 GLU A C 1
ATOM 930 O O . GLU A 1 114 ? 7.223 -7.063 9.399 1.00 95.19 114 GLU A O 1
ATOM 935 N N . VAL A 1 115 ? 6.759 -8.663 10.912 1.00 95.44 115 VAL A N 1
ATOM 936 C CA . VAL A 1 115 ? 5.297 -8.569 10.756 1.00 95.44 115 VAL A CA 1
ATOM 937 C C . VAL A 1 115 ? 4.804 -7.173 11.143 1.00 95.44 115 VAL A C 1
ATOM 939 O O . VAL A 1 115 ? 4.012 -6.578 10.416 1.00 95.44 115 VAL A O 1
ATOM 942 N N . LYS A 1 116 ? 5.297 -6.614 12.257 1.00 93.06 116 LYS A N 1
ATOM 943 C CA . LYS A 1 116 ? 4.953 -5.243 12.672 1.00 93.06 116 LYS A CA 1
ATOM 944 C C . LYS A 1 116 ? 5.385 -4.207 11.634 1.00 93.06 116 LYS A C 1
ATOM 946 O O . LYS A 1 116 ? 4.590 -3.345 11.289 1.00 93.06 116 LYS A O 1
ATOM 951 N N . LEU A 1 117 ? 6.605 -4.323 11.108 1.00 95.06 117 LEU A N 1
ATOM 952 C CA . LEU A 1 117 ? 7.142 -3.422 10.087 1.00 95.06 117 LEU A CA 1
ATOM 953 C C . LEU A 1 117 ? 6.309 -3.474 8.801 1.00 95.06 117 LEU A C 1
ATOM 955 O O . LEU A 1 117 ? 5.990 -2.427 8.251 1.00 95.06 117 LEU A O 1
ATOM 959 N N . PHE A 1 118 ? 5.903 -4.666 8.359 1.00 96.62 118 PHE A N 1
ATOM 960 C CA . PHE A 1 118 ? 5.008 -4.832 7.213 1.00 96.62 118 PHE A CA 1
ATOM 961 C C . PHE A 1 118 ? 3.654 -4.134 7.427 1.00 96.62 118 PHE A C 1
ATOM 963 O O . PHE A 1 118 ? 3.211 -3.372 6.569 1.00 96.62 118 PHE A O 1
ATOM 970 N N . VAL A 1 119 ? 3.021 -4.331 8.589 1.00 94.69 119 VAL A N 1
ATOM 971 C CA . VAL A 1 119 ? 1.739 -3.682 8.917 1.00 94.69 119 VAL A CA 1
ATOM 972 C C . VAL A 1 119 ? 1.885 -2.158 9.013 1.00 94.69 119 VAL A C 1
ATOM 974 O O . VAL A 1 119 ? 1.045 -1.426 8.495 1.00 94.69 119 VAL A O 1
ATOM 977 N N . GLU A 1 120 ? 2.956 -1.662 9.639 1.00 94.75 120 GLU A N 1
ATOM 978 C CA . GLU A 1 120 ? 3.261 -0.224 9.709 1.00 94.75 120 GLU A CA 1
ATOM 979 C C . GLU A 1 120 ? 3.507 0.377 8.319 1.00 94.75 120 GLU A C 1
ATOM 981 O O . GLU A 1 120 ? 3.022 1.470 8.031 1.00 94.75 120 GLU A O 1
ATOM 986 N N . SER A 1 121 ? 4.222 -0.344 7.451 1.00 96.94 121 SER A N 1
ATOM 987 C CA . SER A 1 121 ? 4.458 0.044 6.060 1.00 96.94 121 SER A CA 1
ATOM 988 C C . SER A 1 121 ? 3.153 0.178 5.282 1.00 96.94 121 SER A C 1
ATOM 990 O O . SER A 1 121 ? 2.964 1.187 4.604 1.00 96.94 121 SER A O 1
ATOM 992 N N . GLN A 1 122 ? 2.232 -0.779 5.432 1.00 96.81 122 GLN A N 1
ATOM 993 C CA . GLN A 1 122 ? 0.915 -0.697 4.805 1.00 96.81 122 GLN A CA 1
ATOM 994 C C . GLN A 1 122 ? 0.121 0.509 5.310 1.00 96.81 122 GLN A C 1
ATOM 996 O O . GLN A 1 122 ? -0.416 1.261 4.502 1.00 96.81 122 GLN A O 1
ATOM 1001 N N . GLY A 1 123 ? 0.059 0.704 6.631 1.00 95.31 123 GLY A N 1
ATOM 1002 C CA . GLY A 1 123 ? -0.676 1.822 7.226 1.00 95.31 123 GLY A CA 1
ATOM 1003 C C . GLY A 1 123 ? -0.184 3.173 6.708 1.00 95.31 123 GLY A C 1
ATOM 1004 O O . GLY A 1 123 ? -0.983 3.984 6.252 1.00 95.31 123 GLY A O 1
ATOM 1005 N N . LEU A 1 124 ? 1.137 3.372 6.673 1.00 96.31 124 LEU A N 1
ATOM 1006 C CA . LEU A 1 124 ? 1.722 4.618 6.179 1.00 96.31 124 LEU A CA 1
ATOM 1007 C C . LEU A 1 124 ? 1.468 4.831 4.677 1.00 96.31 124 LEU A C 1
ATOM 1009 O O . LEU A 1 124 ? 1.286 5.962 4.232 1.00 96.31 124 LEU A O 1
ATOM 1013 N N . MET A 1 125 ? 1.451 3.758 3.881 1.00 97.31 125 MET A N 1
ATOM 1014 C CA . MET A 1 125 ? 1.131 3.853 2.455 1.00 97.31 125 MET A CA 1
ATOM 1015 C C . MET A 1 125 ? -0.329 4.270 2.236 1.00 97.31 125 MET A C 1
ATOM 1017 O O . MET A 1 125 ? -0.589 5.127 1.395 1.00 97.31 125 MET A O 1
ATOM 1021 N N . ILE A 1 126 ? -1.266 3.721 3.017 1.00 96.56 126 ILE A N 1
ATOM 1022 C CA . ILE A 1 126 ? -2.685 4.111 2.985 1.00 96.56 126 ILE A CA 1
ATOM 1023 C C . ILE A 1 126 ? -2.845 5.595 3.332 1.00 96.56 126 ILE A C 1
ATOM 1025 O O . ILE A 1 126 ? -3.535 6.317 2.614 1.00 96.56 126 ILE A O 1
ATOM 1029 N N . GLU A 1 127 ? -2.184 6.066 4.393 1.00 95.69 127 GLU A N 1
ATOM 1030 C CA . GLU A 1 127 ? -2.221 7.475 4.809 1.00 95.69 127 GLU A CA 1
ATOM 1031 C C . GLU A 1 127 ? -1.729 8.415 3.697 1.00 95.69 127 GLU A C 1
ATOM 1033 O O . GLU A 1 127 ? -2.425 9.362 3.323 1.00 95.69 127 GLU A O 1
ATOM 1038 N N . ASP A 1 128 ? -0.562 8.133 3.114 1.00 96.31 128 ASP A N 1
ATOM 1039 C CA . ASP A 1 128 ? -0.006 8.948 2.031 1.00 96.31 128 ASP A CA 1
ATOM 1040 C C . ASP A 1 128 ? -0.898 8.933 0.774 1.00 96.31 128 ASP A C 1
ATOM 1042 O O . ASP A 1 128 ? -1.041 9.963 0.107 1.00 96.31 128 ASP A O 1
ATOM 1046 N N . ARG A 1 129 ? -1.509 7.785 0.441 1.00 96.81 129 ARG A N 1
ATOM 1047 C CA . ARG A 1 129 ? -2.459 7.667 -0.678 1.00 96.81 129 ARG A CA 1
ATOM 1048 C C . ARG A 1 129 ? -3.694 8.528 -0.435 1.00 96.81 129 ARG A C 1
ATOM 1050 O O . ARG A 1 129 ? -4.038 9.336 -1.293 1.00 96.81 129 ARG A O 1
ATOM 1057 N N . LEU A 1 130 ? -4.296 8.442 0.751 1.00 95.44 130 LEU A N 1
ATOM 1058 C CA . LEU A 1 130 ? -5.443 9.267 1.142 1.00 95.44 130 LEU A CA 1
ATOM 1059 C C . LEU A 1 130 ? -5.147 10.768 1.047 1.00 95.44 130 LEU A C 1
ATOM 1061 O O . LEU A 1 130 ? -5.990 11.535 0.583 1.00 95.44 130 LEU A O 1
ATOM 1065 N N . ILE A 1 131 ? -3.956 11.204 1.465 1.00 95.06 131 ILE A N 1
ATOM 1066 C CA . ILE A 1 131 ? -3.552 12.617 1.396 1.00 95.06 131 ILE A CA 1
ATOM 1067 C C . ILE A 1 131 ? -3.463 13.106 -0.056 1.00 95.06 131 ILE A C 1
ATOM 1069 O O . ILE A 1 131 ? -3.816 14.254 -0.335 1.00 95.06 131 ILE A O 1
ATOM 1073 N N . LYS A 1 132 ? -2.990 12.253 -0.971 1.00 92.94 132 LYS A N 1
ATOM 1074 C CA . LYS A 1 132 ? -2.784 12.596 -2.385 1.00 92.94 132 LYS A CA 1
ATOM 1075 C C . LYS A 1 132 ? -4.059 12.549 -3.222 1.00 92.94 132 LYS A C 1
ATOM 1077 O O . LYS A 1 132 ? -4.099 13.200 -4.264 1.00 92.94 132 LYS A O 1
ATOM 1082 N N . LEU A 1 133 ? -5.083 11.825 -2.775 1.00 94.00 133 LEU A N 1
ATOM 1083 C CA . LEU A 1 133 ? -6.350 11.744 -3.489 1.00 94.00 133 LEU A CA 1
ATOM 1084 C C . LEU A 1 133 ? -7.100 13.0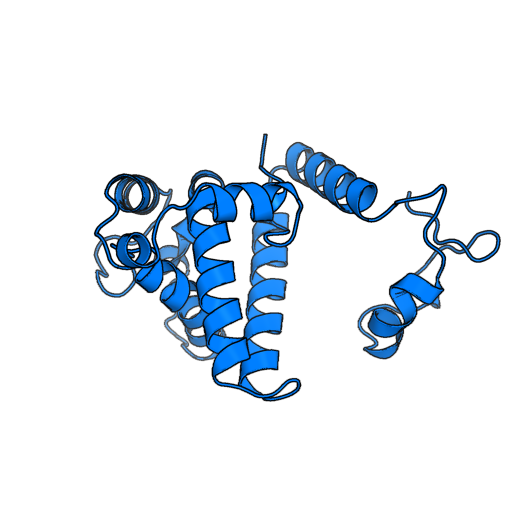94 -3.502 1.00 94.00 133 LEU A C 1
ATOM 1086 O O . LEU A 1 133 ? -7.197 13.777 -2.465 1.00 94.00 133 LEU A O 1
ATOM 1090 N N . PRO A 1 134 ? -7.702 13.469 -4.649 1.00 93.56 134 PRO A N 1
ATOM 1091 C CA . PRO A 1 134 ? -8.702 14.526 -4.715 1.00 93.56 134 PRO A CA 1
ATOM 1092 C C . PRO A 1 134 ? -9.774 14.348 -3.635 1.00 93.56 134 PRO A C 1
ATOM 1094 O O . PRO A 1 134 ? -10.146 13.232 -3.279 1.00 93.56 134 PRO A O 1
ATOM 1097 N N . LEU A 1 135 ? -10.283 15.454 -3.082 1.00 92.00 135 LEU A N 1
ATOM 1098 C CA . LEU A 1 135 ? -11.229 15.398 -1.961 1.00 92.00 135 LEU A CA 1
ATOM 1099 C C . LEU A 1 135 ? -12.497 14.592 -2.288 1.00 92.00 135 LEU A C 1
ATOM 1101 O O . LEU A 1 135 ? -12.990 13.889 -1.413 1.00 92.00 135 LEU A O 1
ATOM 1105 N N . SER A 1 136 ? -13.006 14.694 -3.518 1.00 92.75 136 SER A N 1
ATOM 1106 C CA . SER A 1 136 ? -14.175 13.935 -3.974 1.00 92.75 136 SER A CA 1
ATOM 1107 C C . SER A 1 136 ? -13.912 12.430 -3.968 1.00 92.75 136 SER A C 1
ATOM 1109 O O . SER A 1 136 ? -14.637 11.701 -3.306 1.00 92.75 136 SER A O 1
ATOM 1111 N N . GLU A 1 137 ? -12.831 11.989 -4.615 1.00 93.50 137 GLU A N 1
ATOM 1112 C CA . GLU A 1 137 ? -12.472 10.567 -4.719 1.00 93.50 137 GLU A CA 1
ATOM 1113 C C . GLU A 1 137 ? -12.131 9.968 -3.357 1.00 93.50 137 GLU A C 1
ATOM 1115 O O . GLU A 1 137 ? -12.512 8.847 -3.052 1.00 93.50 137 GLU A O 1
ATOM 1120 N N . ARG A 1 138 ? -11.451 10.739 -2.500 1.00 93.62 138 ARG A N 1
ATOM 1121 C CA . ARG A 1 138 ? -11.160 10.337 -1.122 1.00 93.62 138 ARG A CA 1
ATOM 1122 C C . ARG A 1 138 ? -12.428 10.111 -0.301 1.00 93.62 138 ARG A C 1
ATOM 1124 O O . ARG A 1 138 ? -12.439 9.194 0.508 1.00 93.62 138 ARG A O 1
ATOM 1131 N N . LYS A 1 139 ? -13.443 10.969 -0.433 1.00 90.94 139 LYS A N 1
ATOM 1132 C CA . LYS A 1 139 ? -14.710 10.787 0.290 1.00 90.94 139 LYS A CA 1
ATOM 1133 C C . LYS A 1 139 ? -15.426 9.538 -0.204 1.00 90.94 139 LYS A C 1
ATOM 1135 O O . LYS A 1 139 ? -15.737 8.679 0.605 1.00 90.94 139 LYS A O 1
ATOM 1140 N N . GLU A 1 140 ? -15.559 9.415 -1.520 1.00 92.00 140 GLU A N 1
ATOM 1141 C CA . GLU A 1 140 ? -16.200 8.278 -2.182 1.00 92.00 140 GLU A CA 1
ATOM 1142 C C . GLU A 1 140 ? -15.563 6.938 -1.778 1.00 92.00 140 GLU A C 1
ATOM 1144 O O . GLU A 1 140 ? -16.251 6.066 -1.259 1.00 92.00 140 GLU A O 1
ATOM 1149 N N . ILE A 1 141 ? -14.238 6.797 -1.901 1.00 92.81 141 ILE A N 1
ATOM 1150 C CA . ILE A 1 141 ? -13.553 5.538 -1.565 1.00 92.81 141 ILE A CA 1
ATOM 1151 C C . ILE A 1 141 ? -13.605 5.213 -0.066 1.00 92.81 141 ILE A C 1
ATOM 1153 O O . ILE A 1 141 ? -13.641 4.046 0.316 1.00 92.81 141 ILE A O 1
ATOM 1157 N N . VAL A 1 142 ? -13.592 6.227 0.808 1.00 90.25 142 VAL A N 1
ATOM 1158 C CA . VAL A 1 142 ? -13.712 6.013 2.258 1.00 90.25 142 VAL A CA 1
ATOM 1159 C C . VAL A 1 142 ? -15.129 5.581 2.610 1.00 90.25 142 VAL A C 1
ATOM 1161 O O . VAL A 1 142 ? -15.283 4.639 3.380 1.00 90.25 142 VAL A O 1
ATOM 1164 N N . GLU A 1 143 ? -16.147 6.221 2.035 1.00 87.25 143 GLU A N 1
ATOM 1165 C CA . GLU A 1 143 ? -17.548 5.823 2.191 1.00 87.25 143 GLU A CA 1
ATOM 1166 C C . GLU A 1 143 ? -17.775 4.389 1.696 1.00 87.25 143 GLU A C 1
ATOM 1168 O O . GLU A 1 143 ? -18.417 3.603 2.392 1.00 87.25 143 GLU A O 1
ATOM 1173 N N . GLU A 1 144 ? -17.190 4.008 0.558 1.00 89.56 144 GLU A N 1
ATOM 1174 C CA . GLU A 1 144 ? -17.270 2.646 0.019 1.00 89.56 144 GLU A CA 1
ATOM 1175 C C . GLU A 1 144 ? -16.582 1.623 0.939 1.00 89.56 144 GLU A C 1
ATOM 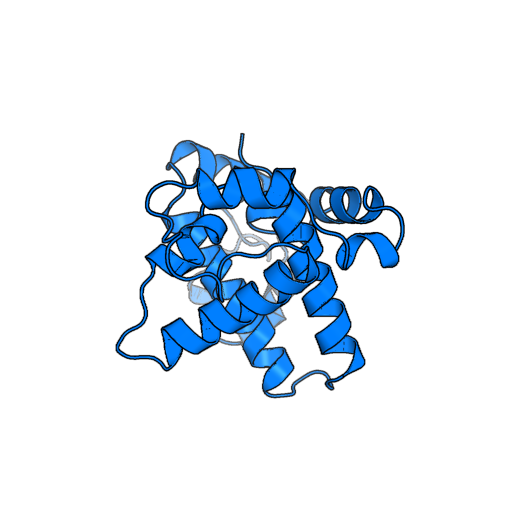1177 O O . GLU A 1 144 ? -17.189 0.624 1.322 1.00 89.56 144 GLU A O 1
ATOM 1182 N N . ILE A 1 145 ? -15.352 1.903 1.393 1.00 88.75 145 ILE A N 1
ATOM 1183 C CA . ILE A 1 145 ? -14.623 1.033 2.334 1.00 88.75 145 ILE A CA 1
ATOM 1184 C C . ILE A 1 145 ? -15.376 0.879 3.654 1.00 88.75 145 ILE A C 1
ATOM 1186 O O . ILE A 1 145 ? -15.432 -0.219 4.208 1.00 88.75 145 ILE A O 1
ATOM 1190 N N . LEU A 1 146 ? -15.919 1.972 4.190 1.00 81.69 146 LEU A N 1
ATOM 1191 C CA . LEU A 1 146 ? -16.699 1.923 5.419 1.00 81.69 146 LEU A CA 1
ATOM 1192 C C . LEU A 1 146 ? -17.977 1.118 5.196 1.00 81.69 146 LEU A C 1
ATOM 1194 O O . LEU A 1 146 ? -18.277 0.267 6.024 1.00 81.69 146 LEU A O 1
ATOM 1198 N N . SER A 1 147 ? -18.672 1.309 4.074 1.00 80.00 147 SER A N 1
ATOM 1199 C CA . SER A 1 147 ? -19.882 0.549 3.728 1.00 80.00 147 SER A CA 1
ATOM 1200 C C . SER A 1 147 ? -19.614 -0.958 3.652 1.00 80.00 147 SER A C 1
ATOM 1202 O O . SER A 1 147 ? -20.394 -1.744 4.181 1.00 80.00 147 SER A O 1
ATOM 1204 N N . ASP A 1 148 ? -18.472 -1.366 3.093 1.00 76.88 148 ASP A N 1
ATOM 1205 C CA . ASP A 1 148 ? -18.029 -2.768 3.061 1.00 76.88 148 ASP A CA 1
ATOM 1206 C C . ASP A 1 148 ? -17.767 -3.355 4.462 1.00 76.88 148 ASP A C 1
ATOM 1208 O O . ASP A 1 148 ? -17.916 -4.561 4.686 1.00 76.88 148 ASP A O 1
ATOM 1212 N N . LEU A 1 149 ? -17.352 -2.518 5.418 1.00 70.69 149 LEU A N 1
ATOM 1213 C CA . LEU A 1 149 ? -17.133 -2.907 6.815 1.00 70.69 149 LEU A CA 1
ATOM 1214 C C . LEU A 1 149 ? -18.435 -2.877 7.639 1.00 70.69 149 LEU A C 1
ATOM 1216 O O . LEU A 1 149 ? -18.572 -3.629 8.607 1.00 70.69 149 LEU A O 1
ATOM 1220 N N . LEU A 1 150 ? -19.389 -2.032 7.247 1.00 65.25 150 LEU A N 1
ATOM 1221 C CA . LEU A 1 150 ? -20.689 -1.788 7.872 1.00 65.25 150 LEU A CA 1
ATOM 1222 C C . LEU A 1 150 ? -21.724 -2.817 7.393 1.00 65.25 150 LEU A C 1
ATOM 1224 O O . LEU A 1 150 ? -22.657 -2.511 6.660 1.00 65.25 150 LEU A O 1
ATOM 1228 N N . ILE A 1 151 ? -21.571 -4.074 7.817 1.00 56.09 151 ILE A N 1
ATOM 1229 C CA . ILE A 1 151 ? -22.479 -5.169 7.423 1.00 56.09 151 ILE A CA 1
ATOM 1230 C C . ILE A 1 151 ? -23.908 -4.995 8.016 1.00 56.09 151 ILE A C 1
ATOM 1232 O O . ILE A 1 151 ? -24.828 -5.699 7.597 1.00 56.09 151 ILE A O 1
ATOM 1236 N N . GLN A 1 152 ? -24.135 -4.058 8.952 1.00 53.03 152 GLN A N 1
ATOM 1237 C CA . GLN A 1 152 ? -25.447 -3.715 9.538 1.00 53.03 152 GLN A CA 1
ATOM 1238 C C . GLN A 1 152 ? -25.555 -2.214 9.880 1.00 53.03 152 GLN A C 1
ATOM 1240 O O . GLN A 1 152 ? -24.548 -1.509 9.830 1.00 53.03 152 GLN A O 1
ATOM 1245 N N . ASP A 1 153 ? -26.774 -1.750 10.206 1.00 57.81 153 ASP A N 1
ATOM 1246 C CA . ASP A 1 153 ? -27.127 -0.387 10.653 1.00 57.81 153 ASP A CA 1
ATOM 1247 C C . ASP A 1 153 ? -26.320 0.036 11.903 1.00 57.81 153 ASP A C 1
ATOM 1249 O O . ASP A 1 153 ? -26.838 0.030 13.012 1.00 57.81 153 ASP A O 1
ATOM 1253 N N . GLY A 1 154 ? -25.040 0.377 11.732 1.00 62.50 154 GLY A N 1
ATOM 1254 C CA . GLY A 1 154 ? -24.128 0.791 12.802 1.00 62.50 154 GLY A CA 1
ATOM 1255 C C . GLY A 1 154 ? -22.988 -0.200 13.083 1.00 62.50 154 GLY A C 1
ATOM 1256 O O . GLY A 1 154 ? -23.077 -1.401 12.830 1.00 62.50 154 GLY A O 1
ATOM 1257 N N . ILE A 1 155 ? -21.873 0.313 13.618 1.00 71.81 155 ILE A N 1
ATOM 1258 C CA . ILE A 1 155 ? -20.743 -0.506 14.097 1.00 71.81 155 ILE A CA 1
ATOM 1259 C C . ILE A 1 155 ? -20.869 -0.648 15.608 1.00 71.81 155 ILE A C 1
ATOM 1261 O O . ILE A 1 155 ? -20.674 0.340 16.312 1.00 71.81 155 ILE A O 1
ATOM 1265 N N . ASP A 1 156 ? -21.110 -1.853 16.131 1.00 74.06 156 ASP A N 1
ATOM 1266 C CA . ASP A 1 156 ? -20.962 -2.100 17.574 1.00 74.06 156 ASP A CA 1
ATOM 1267 C C . ASP A 1 156 ? -19.550 -1.673 18.004 1.00 74.06 156 ASP A C 1
ATOM 1269 O O . ASP A 1 156 ? -18.557 -2.099 17.406 1.00 74.06 156 ASP A O 1
ATOM 1273 N N . TRP A 1 157 ? -19.434 -0.838 19.041 1.00 75.31 157 TRP A N 1
ATOM 1274 C CA . TRP A 1 157 ? -18.141 -0.326 19.511 1.00 75.31 157 TRP A CA 1
ATOM 1275 C C . TRP A 1 157 ? -17.106 -1.438 19.765 1.00 75.31 157 TRP A C 1
ATOM 1277 O O . TRP A 1 157 ? -15.898 -1.217 19.635 1.00 75.31 157 TRP A O 1
ATOM 1287 N N . SER A 1 158 ? -17.562 -2.650 20.096 1.00 78.62 158 SER A N 1
ATOM 1288 C CA . SER A 1 158 ? -16.722 -3.825 20.311 1.00 78.62 158 SER A CA 1
ATOM 1289 C C . SER A 1 158 ? -16.007 -4.320 19.047 1.00 78.62 158 SER A C 1
ATOM 1291 O O . SER A 1 158 ? -14.962 -4.964 19.169 1.00 78.62 158 SER A O 1
ATOM 1293 N N . PHE A 1 159 ? -16.474 -3.967 17.845 1.00 77.50 159 PHE A N 1
ATOM 1294 C CA . PHE A 1 159 ? -15.739 -4.173 16.591 1.00 77.50 159 PHE A CA 1
ATOM 1295 C C . PHE A 1 159 ? -14.388 -3.444 16.609 1.00 77.50 159 PHE A C 1
ATOM 1297 O O . PHE A 1 159 ? -13.375 -3.987 16.171 1.00 77.50 159 PHE A O 1
ATOM 1304 N N . LEU A 1 160 ? -14.341 -2.246 17.201 1.00 78.56 160 LEU A N 1
ATOM 1305 C CA . LEU A 1 160 ? -13.116 -1.459 17.342 1.00 78.56 160 LEU A CA 1
ATOM 1306 C C . LEU A 1 160 ? -12.341 -1.768 18.626 1.00 78.56 160 LEU A C 1
ATOM 1308 O O . LEU A 1 160 ? -11.341 -1.102 18.891 1.00 78.56 160 LEU A O 1
ATOM 1312 N N . LYS A 1 161 ? -12.731 -2.776 19.421 1.00 82.06 161 LYS A N 1
ATOM 1313 C CA . LYS A 1 161 ? -12.089 -3.070 20.718 1.00 82.06 161 LYS A CA 1
ATOM 1314 C C . LYS A 1 161 ? -10.572 -3.231 20.605 1.00 82.06 161 LYS A C 1
ATOM 1316 O O . LYS A 1 161 ? -9.841 -2.741 21.460 1.00 82.06 161 LYS A O 1
ATOM 1321 N N . ASP A 1 162 ? -10.100 -3.885 19.544 1.00 79.25 162 ASP A N 1
ATOM 1322 C CA . ASP A 1 162 ? -8.679 -4.160 19.350 1.00 79.25 162 ASP A CA 1
ATOM 1323 C C . ASP A 1 162 ? -7.947 -2.876 18.943 1.00 79.25 162 ASP A C 1
ATOM 1325 O O . ASP A 1 162 ? -6.845 -2.608 19.420 1.00 79.25 162 ASP A O 1
ATOM 1329 N N . LEU A 1 163 ? -8.597 -2.020 18.146 1.00 79.38 163 LEU A N 1
ATOM 1330 C CA . LEU A 1 163 ? -8.081 -0.704 17.777 1.00 79.38 163 LEU A CA 1
ATOM 1331 C C . LEU A 1 163 ? -8.013 0.230 18.996 1.00 79.38 163 LEU A C 1
ATOM 1333 O O . LEU A 1 163 ? -6.984 0.869 19.220 1.00 79.38 163 LEU A O 1
ATOM 1337 N N . VAL A 1 164 ? -9.045 0.232 19.840 1.00 81.00 164 VAL A N 1
ATOM 1338 C CA . VAL A 1 164 ? -9.063 0.951 21.122 1.00 81.00 164 VAL A CA 1
ATOM 1339 C C . VAL A 1 164 ? -7.973 0.423 22.057 1.00 81.00 164 VAL A C 1
ATOM 1341 O O . VAL A 1 164 ? -7.238 1.204 22.664 1.00 81.00 164 VAL A O 1
ATOM 1344 N N . ALA A 1 165 ? -7.785 -0.898 22.125 1.00 81.62 165 ALA A N 1
ATOM 1345 C CA . ALA A 1 165 ? -6.724 -1.516 22.920 1.00 81.62 165 ALA A CA 1
ATOM 1346 C C . ALA A 1 165 ? -5.319 -1.099 22.451 1.00 81.62 165 ALA A C 1
ATOM 1348 O O . ALA A 1 165 ? -4.401 -1.003 23.269 1.00 81.62 165 ALA A O 1
ATOM 1349 N N . THR A 1 166 ? -5.144 -0.783 21.160 1.00 78.75 166 THR A N 1
ATOM 1350 C CA . THR A 1 166 ? -3.876 -0.238 20.647 1.00 78.75 166 THR A CA 1
ATOM 1351 C C . THR A 1 166 ? -3.606 1.212 21.059 1.00 78.75 166 THR A C 1
ATOM 1353 O O . THR A 1 166 ? -2.500 1.700 20.827 1.00 78.75 166 THR A O 1
ATOM 1356 N N . LYS A 1 167 ? -4.581 1.908 21.665 1.00 79.31 167 LYS A N 1
ATOM 1357 C CA . LYS A 1 167 ? -4.554 3.349 21.985 1.00 79.31 167 LYS A CA 1
ATOM 1358 C C . LYS A 1 167 ? -4.402 4.273 20.770 1.00 79.31 167 LYS A C 1
ATOM 1360 O O . LYS A 1 167 ? -4.173 5.465 20.949 1.00 79.31 167 LYS A O 1
ATOM 1365 N N . LYS A 1 168 ? -4.523 3.745 19.547 1.00 78.75 168 LYS A N 1
ATOM 1366 C CA . LYS A 1 168 ? -4.557 4.552 18.316 1.00 78.75 168 LYS A CA 1
ATOM 1367 C C . LYS A 1 168 ? -5.892 5.276 18.128 1.00 78.75 168 LYS A C 1
ATOM 1369 O O . LYS A 1 168 ? -5.947 6.241 17.381 1.00 78.75 168 LYS A O 1
ATOM 1374 N N . LEU A 1 169 ? -6.936 4.801 18.802 1.00 80.38 169 LEU A N 1
ATOM 1375 C CA . LEU A 1 169 ? -8.272 5.379 18.823 1.00 80.38 169 LEU A CA 1
ATOM 1376 C C . LEU A 1 169 ? -8.767 5.388 20.270 1.00 80.38 169 LEU A C 1
ATOM 1378 O O . LEU A 1 169 ? -8.710 4.349 20.932 1.00 80.38 169 LEU A O 1
ATOM 1382 N N . SER A 1 170 ? -9.235 6.527 20.776 1.00 81.31 170 SER A N 1
ATOM 1383 C CA . SER A 1 170 ? -9.902 6.565 22.078 1.00 81.31 170 SER A CA 1
ATOM 1384 C C . SER A 1 170 ? -11.403 6.363 21.907 1.00 81.31 170 SER A C 1
ATOM 1386 O O . SER A 1 170 ? -12.010 6.926 21.002 1.00 81.31 170 SER A O 1
ATOM 1388 N N . LEU A 1 171 ? -12.034 5.635 22.834 1.00 76.75 171 LEU A N 1
ATOM 1389 C CA . LEU A 1 171 ? -13.501 5.582 22.919 1.00 76.75 171 LEU A CA 1
ATOM 1390 C C . LEU A 1 171 ? -14.112 6.971 23.137 1.00 76.75 171 LEU A C 1
ATOM 1392 O O . LEU A 1 171 ? -15.241 7.206 22.731 1.00 76.75 171 LEU A O 1
ATOM 1396 N N . THR A 1 172 ? -13.372 7.892 23.761 1.00 82.31 172 THR A N 1
ATOM 1397 C CA . THR A 1 172 ? -13.818 9.281 23.959 1.00 82.31 172 THR A CA 1
ATOM 1398 C C . THR A 1 172 ? -13.863 10.090 22.670 1.00 82.31 172 THR A C 1
ATOM 1400 O O . THR A 1 172 ? -14.511 11.130 22.646 1.00 82.31 172 THR A O 1
ATOM 1403 N N . ASP A 1 173 ? -13.164 9.632 21.632 1.00 79.94 173 ASP A N 1
ATOM 1404 C CA . ASP A 1 173 ? -13.132 10.289 20.325 1.00 79.94 173 ASP A CA 1
ATOM 1405 C C . ASP A 1 173 ? -14.269 9.777 19.423 1.00 79.94 173 ASP A C 1
ATOM 1407 O O . ASP A 1 173 ? -14.453 10.278 18.317 1.00 79.94 173 ASP A O 1
ATOM 1411 N N . LEU A 1 174 ? -15.033 8.778 19.887 1.00 79.06 174 LEU A N 1
ATOM 1412 C CA . LEU A 1 174 ? -16.148 8.179 19.167 1.00 79.06 174 LEU A CA 1
ATOM 1413 C C . LEU A 1 174 ? -17.480 8.730 19.670 1.00 79.06 174 LEU A C 1
ATOM 1415 O O . LEU A 1 174 ? -17.727 8.827 20.874 1.00 79.06 174 LEU A O 1
ATOM 1419 N N . VAL A 1 175 ? -18.377 9.023 18.732 1.00 81.44 175 VAL A N 1
ATOM 1420 C CA . VAL A 1 175 ? -19.782 9.284 19.043 1.00 81.44 175 VAL A CA 1
ATOM 1421 C C . VAL A 1 175 ? -20.490 7.937 19.119 1.00 81.44 175 VAL A C 1
ATOM 1423 O O . VAL A 1 175 ? -20.508 7.192 18.144 1.00 81.44 175 VAL A O 1
ATOM 1426 N N . LEU A 1 176 ? -21.044 7.610 20.289 1.00 82.31 176 LEU A N 1
ATOM 1427 C CA . LEU A 1 176 ? -21.759 6.3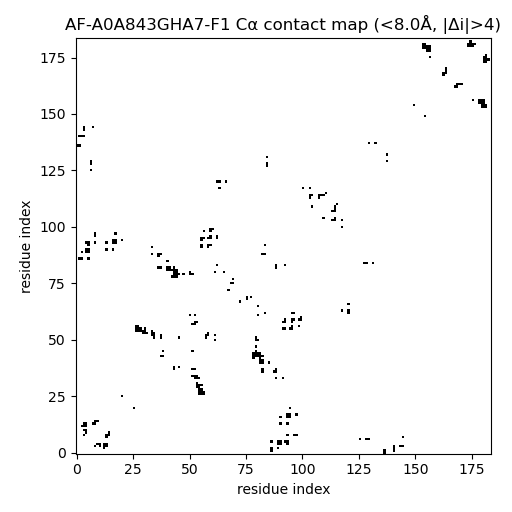56 20.518 1.00 82.31 176 LEU A CA 1
ATOM 1428 C C . LEU A 1 176 ? -23.253 6.609 20.725 1.00 82.31 176 LEU A C 1
ATOM 1430 O O . LEU A 1 176 ? -23.638 7.413 21.576 1.00 82.31 176 LEU A O 1
ATOM 1434 N N . GLN A 1 177 ? -24.093 5.863 20.012 1.00 80.56 177 GLN A N 1
ATOM 1435 C CA . GLN A 1 177 ? -25.540 5.841 20.191 1.00 80.56 177 GLN A CA 1
ATOM 1436 C C . GLN A 1 177 ? -26.000 4.388 20.327 1.00 80.56 177 GLN A C 1
ATOM 1438 O O . GLN A 1 177 ? -25.748 3.569 19.460 1.00 80.56 177 GLN A O 1
ATOM 1443 N N . ASN A 1 178 ? -26.639 4.040 21.450 1.00 81.19 178 ASN A N 1
ATOM 1444 C CA . ASN A 1 178 ? -27.116 2.674 21.738 1.00 81.19 178 ASN A CA 1
ATOM 1445 C C . ASN A 1 178 ? -26.050 1.558 21.649 1.00 81.19 178 ASN A C 1
ATOM 1447 O O . ASN A 1 178 ? -26.389 0.399 21.444 1.00 81.19 178 ASN A O 1
ATOM 1451 N N . GLY A 1 179 ? -24.772 1.887 21.868 1.00 76.12 179 GLY A N 1
ATOM 1452 C CA . GLY A 1 179 ? -23.663 0.929 21.745 1.00 76.12 179 GLY A CA 1
ATOM 1453 C C . GLY A 1 179 ? -23.074 0.835 20.334 1.00 76.12 179 GLY A C 1
ATOM 1454 O O . GLY A 1 179 ? -22.092 0.125 20.138 1.00 76.12 179 GLY A O 1
ATOM 1455 N N . GLU A 1 180 ? -23.607 1.596 19.385 1.00 79.62 180 GLU A N 1
ATOM 1456 C CA . GLU A 1 180 ? -23.107 1.694 18.018 1.00 79.62 180 GLU A CA 1
ATOM 1457 C C . GLU A 1 180 ? -22.330 2.995 17.818 1.00 79.62 180 GLU A C 1
ATOM 1459 O O . GLU A 1 180 ? -22.618 4.016 18.446 1.00 79.62 180 GLU A O 1
ATOM 1464 N N . ILE A 1 181 ? -21.327 2.956 16.949 1.00 77.38 181 ILE A N 1
ATOM 1465 C CA . ILE A 1 181 ? -20.543 4.115 16.536 1.00 77.38 181 ILE A CA 1
ATOM 1466 C C . ILE A 1 181 ? -21.313 4.867 15.457 1.00 77.38 181 ILE A C 1
ATOM 1468 O O . ILE A 1 181 ? -21.667 4.295 14.426 1.00 77.38 181 ILE A O 1
ATOM 1472 N N . VAL A 1 182 ? -21.521 6.160 15.690 1.00 75.50 182 VAL A N 1
ATOM 1473 C CA . VAL A 1 182 ? -22.081 7.090 14.712 1.00 75.50 182 VAL A CA 1
ATOM 1474 C C . VAL A 1 182 ? -20.940 7.605 13.836 1.00 75.50 182 VAL A C 1
ATOM 1476 O O . VAL A 1 182 ? -19.996 8.218 14.338 1.00 75.50 182 VAL A O 1
ATOM 1479 N N . LEU A 1 183 ? -21.024 7.322 12.538 1.00 68.12 183 LEU A N 1
ATOM 1480 C CA . LEU A 1 183 ? -20.130 7.840 11.505 1.00 68.12 183 LEU A CA 1
ATOM 1481 C C . LEU A 1 183 ? -20.907 8.924 10.743 1.00 68.12 183 LEU A C 1
ATOM 1483 O O . LEU A 1 183 ? -21.851 8.591 10.031 1.00 68.12 183 LEU A O 1
ATOM 1487 N N . ASP A 1 184 ? -20.554 10.192 10.952 1.00 56.00 184 ASP A N 1
ATOM 1488 C CA . ASP A 1 184 ? -21.109 11.374 10.262 1.00 56.00 184 ASP A CA 1
ATOM 1489 C C . ASP A 1 184 ? -19.961 12.181 9.633 1.00 56.00 184 ASP A C 1
ATOM 1491 O O . ASP A 1 184 ? -18.903 12.308 10.302 1.00 56.00 184 ASP A O 1
#

Mean predicted aligned error: 5.65 Å

Nearest PDB structures (foldseek):
  8tgj-assembly1_B  TM=2.211E-01  e=8.385E+00  Homo sapiens
  7uw5-assembly1_A  TM=1.195E-01  e=8.385E+00  Escherichia coli K-12

Secondary structure (DSSP, 8-state):
---GGGT-TTSHHHHHHHHH---TTGGGS--HHHHHHHHTSTT---S-GGGS-SSHHHHHHHHHHHHHHHHH-TT--GGGGGGGG-GGGHHHHHHHHHHHHHHHHHHS-TTSHHHHHHHHHHHHHHHHHHHHS-HHHHHHHHHHHHHHH--SSSEEGGGGHHHHHTTSS-GGGS-EETTEEP--

Sequence (184 aa):
MVLVSYLNPLSQEGRNIVRGLGGLEEIYSQNDDLMDIVIHTNRQTISNQEVVPETLVDLAINRIKWYIERKNNKDFNPNDYAYFFNDMITEYDTVAFHILAQAIANKFRPGSREVKLFVESQGLMIEDRLIKLPLSERKEIVEEILSDLLIQDGIDWSFLKDLVATKKLSLTDLVLQNGEIVLD